Protein AF-0000000077586939 (afdb_homodimer)

Nearest PDB structures (foldseek):
  5xyf-assembly1_A  TM=2.342E-01  e=4.130E+00  Homo sapiens
  5xyf-assembly1_A  TM=2.342E-01  e=4.558E+00  Homo sapiens

Structure (mmCIF, N/CA/C/O backbone):
data_AF-0000000077586939-model_v1
#
loop_
_entity.id
_entity.type
_entity.pdbx_description
1 polymer 'Uncharacterized protein'
#
loop_
_atom_site.group_PDB
_atom_site.id
_atom_site.type_symbol
_atom_site.label_atom_id
_atom_site.label_alt_id
_atom_site.label_comp_id
_atom_site.label_asym_id
_atom_site.label_entity_id
_atom_site.label_seq_id
_atom_site.pdbx_PDB_ins_code
_atom_site.Cartn_x
_atom_site.Cartn_y
_atom_site.Cartn_z
_atom_site.occupancy
_atom_site.B_iso_or_equiv
_atom_site.auth_seq_id
_atom_site.auth_comp_id
_atom_site.auth_asym_id
_atom_site.auth_atom_id
_atom_site.pdbx_PDB_model_num
ATOM 1 N N . MET A 1 1 ? 11.5 21.953 -34 1 26.78 1 MET A N 1
ATOM 2 C CA . MET A 1 1 ? 11.227 22.25 -32.594 1 26.78 1 MET A CA 1
ATOM 3 C C . MET A 1 1 ? 10.078 21.375 -32.062 1 26.78 1 MET A C 1
ATOM 5 O O . MET A 1 1 ? 8.914 21.75 -32.188 1 26.78 1 MET A O 1
ATOM 9 N N . THR A 1 2 ? 10.039 20.203 -32.344 1 32.72 2 THR A N 1
ATOM 10 C CA . THR A 1 2 ? 8.984 19.203 -32.219 1 32.72 2 THR A CA 1
ATOM 11 C C . THR A 1 2 ? 8.586 19 -30.766 1 32.72 2 THR A C 1
ATOM 13 O O . THR A 1 2 ? 9.445 18.844 -29.891 1 32.72 2 THR A O 1
ATOM 16 N N . GLU A 1 3 ? 7.539 19.734 -30.344 1 27.7 3 GLU A N 1
ATOM 17 C CA . GLU A 1 3 ? 6.891 19.75 -29.031 1 27.7 3 GLU A CA 1
ATOM 18 C C . GLU A 1 3 ? 6.672 18.344 -28.5 1 27.7 3 GLU A C 1
ATOM 20 O O . GLU A 1 3 ? 6.059 17.5 -29.172 1 27.7 3 GLU A O 1
ATOM 25 N N . GLU A 1 4 ? 7.641 17.719 -27.953 1 29.59 4 GLU A N 1
ATOM 26 C CA . GLU A 1 4 ? 7.496 16.438 -27.281 1 29.59 4 GLU A CA 1
ATOM 27 C C . GLU A 1 4 ? 6.23 16.391 -26.438 1 29.59 4 GLU A C 1
ATOM 29 O O . GLU A 1 4 ? 6.07 17.188 -25.5 1 29.59 4 GLU A O 1
ATOM 34 N N . GLN A 1 5 ? 5.082 16.172 -27.062 1 26.02 5 GLN A N 1
ATOM 35 C CA . GLN A 1 5 ? 3.754 15.969 -26.5 1 26.02 5 GLN A CA 1
ATOM 36 C C . GLN A 1 5 ? 3.832 15.227 -25.156 1 26.02 5 GLN A C 1
ATOM 38 O O . GLN A 1 5 ? 4.398 14.133 -25.078 1 26.02 5 GLN A O 1
ATOM 43 N N . LYS A 1 6 ? 4.082 15.836 -24.062 1 31.94 6 LYS A N 1
ATOM 44 C CA . LYS A 1 6 ? 3.945 15.43 -22.672 1 31.94 6 LYS A CA 1
ATOM 45 C C . LYS A 1 6 ? 2.82 14.414 -22.5 1 31.94 6 LYS A C 1
ATOM 47 O O . LYS A 1 6 ? 1.647 14.742 -22.703 1 31.94 6 LYS A O 1
ATOM 52 N N . GLU A 1 7 ? 2.805 13.25 -23.062 1 29.11 7 GLU A N 1
ATOM 53 C CA . GLU A 1 7 ? 1.758 12.242 -22.922 1 29.11 7 GLU A CA 1
ATOM 54 C C . GLU A 1 7 ? 1.125 12.297 -21.531 1 29.11 7 GLU A C 1
ATOM 56 O O . GLU A 1 7 ? 1.822 12.188 -20.516 1 29.11 7 GLU A O 1
ATOM 61 N N . ALA A 1 8 ? 0.174 12.984 -21.219 1 34.81 8 ALA A N 1
ATOM 62 C CA . ALA A 1 8 ? -0.809 13.078 -20.141 1 34.81 8 ALA A CA 1
ATOM 63 C C . ALA A 1 8 ? -1.145 11.695 -19.578 1 34.81 8 ALA A C 1
ATOM 65 O O . ALA A 1 8 ? -1.511 10.789 -20.328 1 34.81 8 ALA A O 1
ATOM 66 N N . SER A 1 9 ? -0.376 11.078 -18.609 1 40.25 9 SER A N 1
ATOM 67 C CA . SER A 1 9 ? -0.652 9.797 -17.969 1 40.25 9 SER A CA 1
ATOM 68 C C . SER A 1 9 ? -2.148 9.508 -17.922 1 40.25 9 SER A C 1
ATOM 70 O O . SER A 1 9 ? -2.938 10.352 -17.484 1 40.25 9 SER A O 1
ATOM 72 N N . ASN A 1 10 ? -2.752 8.992 -18.875 1 42.88 10 ASN A N 1
ATOM 73 C CA . ASN A 1 10 ? -4.152 8.586 -18.906 1 42.88 10 ASN A CA 1
ATOM 74 C C . ASN A 1 10 ? -4.684 8.266 -17.516 1 42.88 10 ASN A C 1
ATOM 76 O O . ASN A 1 10 ? -4.203 7.34 -16.859 1 42.88 10 ASN A O 1
ATOM 80 N N . PRO A 1 11 ? -5.402 9.203 -16.844 1 59.12 11 PRO A N 1
ATOM 81 C CA . PRO A 1 11 ? -5.895 9.016 -15.477 1 59.12 11 PRO A CA 1
ATOM 82 C C . PRO A 1 11 ? -6.688 7.723 -15.312 1 59.12 11 PRO A C 1
ATOM 84 O O . PRO A 1 11 ? -7.539 7.402 -16.141 1 59.12 11 PRO A O 1
ATOM 87 N N . ASN A 1 12 ? -6.109 6.539 -14.805 1 76.25 12 ASN A N 1
ATOM 88 C CA . ASN A 1 12 ? -6.879 5.359 -14.422 1 76.25 12 ASN A CA 1
ATOM 89 C C . ASN A 1 12 ? -8.086 5.738 -13.562 1 76.25 12 ASN A C 1
ATOM 91 O O . ASN A 1 12 ? -7.938 6.25 -12.453 1 76.25 12 ASN A O 1
ATOM 95 N N . PRO A 1 13 ? -9.242 5.676 -14.281 1 87.75 13 PRO A N 1
ATOM 96 C CA . PRO A 1 13 ? -10.453 6.098 -13.57 1 87.75 13 PRO A CA 1
ATOM 97 C C . PRO A 1 13 ? -10.547 5.496 -12.172 1 87.75 13 PRO A C 1
ATOM 99 O O . PRO A 1 13 ? -11.133 6.105 -11.273 1 87.75 13 PRO A O 1
ATOM 102 N N . ARG A 1 14 ? -10.086 4.316 -11.969 1 91 14 ARG A N 1
ATOM 103 C CA . ARG A 1 14 ? -10.125 3.689 -10.648 1 91 14 ARG A CA 1
ATOM 104 C C . ARG A 1 14 ? -9.352 4.512 -9.625 1 91 14 ARG A C 1
ATOM 106 O O . ARG A 1 14 ? -9.719 4.566 -8.453 1 91 14 ARG A O 1
ATOM 113 N N . ASN A 1 15 ? -8.273 5.117 -10.078 1 92.5 15 ASN A N 1
ATOM 114 C CA . ASN A 1 15 ? -7.488 5.945 -9.18 1 92.5 15 ASN A CA 1
ATOM 115 C C . ASN A 1 15 ? -8.266 7.176 -8.719 1 92.5 15 ASN A C 1
ATOM 117 O O . ASN A 1 15 ? -8.227 7.535 -7.539 1 92.5 15 ASN A O 1
ATOM 121 N N . ALA A 1 16 ? -8.945 7.793 -9.703 1 94.19 16 ALA A N 1
ATOM 122 C CA . ALA A 1 16 ? -9.75 8.961 -9.352 1 94.19 16 ALA A CA 1
ATOM 123 C C . ALA A 1 16 ? -10.875 8.578 -8.391 1 94.19 16 ALA A C 1
ATOM 125 O O . ALA A 1 16 ? -11.172 9.32 -7.453 1 94.19 16 ALA A O 1
ATOM 126 N N . MET A 1 17 ? -11.5 7.441 -8.664 1 95.19 17 MET A N 1
ATOM 127 C CA . MET A 1 17 ? -12.555 6.949 -7.781 1 95.19 17 MET A CA 1
ATOM 128 C C . MET A 1 17 ? -12.008 6.68 -6.383 1 95.19 17 MET A C 1
ATOM 130 O O . MET A 1 17 ? -12.633 7.051 -5.387 1 95.19 17 MET A O 1
ATOM 134 N N . GLN A 1 18 ? -10.891 6.031 -6.32 1 96.5 18 GLN A N 1
ATOM 135 C CA . GLN A 1 18 ? -10.266 5.73 -5.039 1 96.5 18 GLN A CA 1
ATOM 136 C C . GLN A 1 18 ? -9.969 7.008 -4.258 1 96.5 18 GLN A C 1
ATOM 138 O O . GLN A 1 18 ? -10.242 7.09 -3.062 1 96.5 18 GLN A O 1
ATOM 143 N N . ALA A 1 19 ? -9.445 7.969 -4.965 1 96.19 19 ALA A N 1
ATOM 144 C CA . ALA A 1 19 ? -9.164 9.258 -4.332 1 96.19 19 ALA A CA 1
ATOM 145 C C . ALA A 1 19 ? -10.445 9.898 -3.809 1 96.19 19 ALA A C 1
ATOM 147 O O . ALA A 1 19 ? -10.477 10.406 -2.688 1 96.19 19 ALA A O 1
ATOM 148 N N . PHE A 1 20 ? -11.445 9.859 -4.645 1 95.25 20 PHE A N 1
ATOM 149 C CA . PHE A 1 20 ? -12.727 10.445 -4.277 1 95.25 20 PHE A CA 1
ATOM 150 C C . PHE A 1 20 ? -13.266 9.812 -3.006 1 95.25 20 PHE A C 1
ATOM 152 O O . PHE A 1 20 ? -13.641 10.516 -2.062 1 95.25 20 PHE A O 1
ATOM 159 N N . HIS A 1 21 ? -13.281 8.531 -2.939 1 95.06 21 HIS A N 1
ATOM 160 C CA . HIS A 1 21 ? -13.828 7.824 -1.789 1 95.06 21 HIS A CA 1
ATOM 161 C C . HIS A 1 21 ? -12.977 8.047 -0.546 1 95.06 21 HIS A C 1
ATOM 163 O O . HIS A 1 21 ? -13.5 8.188 0.559 1 95.06 21 HIS A O 1
ATOM 169 N N . PHE A 1 22 ? -11.734 8.078 -0.703 1 96.44 22 PHE A N 1
ATOM 170 C CA . PHE A 1 22 ? -10.859 8.234 0.448 1 96.44 22 PHE A CA 1
ATOM 171 C C . PHE A 1 22 ? -10.992 9.633 1.047 1 96.44 22 PHE A C 1
ATOM 173 O O . PHE A 1 22 ? -11.125 9.781 2.264 1 96.44 22 PHE A O 1
ATOM 180 N N . LEU A 1 23 ? -10.977 10.664 0.216 1 94.31 23 LEU A N 1
ATOM 181 C CA . LEU A 1 23 ? -11.094 12.039 0.688 1 94.31 23 LEU A CA 1
ATOM 182 C C . LEU A 1 23 ? -12.453 12.273 1.342 1 94.31 23 LEU A C 1
ATOM 184 O O . LEU A 1 23 ? -12.555 12.977 2.348 1 94.31 23 LEU A O 1
ATOM 188 N N . ARG A 1 24 ? -13.438 11.68 0.77 1 93.88 24 ARG A N 1
ATOM 189 C CA . ARG A 1 24 ? -14.766 11.789 1.355 1 93.88 24 ARG A CA 1
ATOM 190 C C . ARG A 1 24 ? -14.812 11.141 2.738 1 93.88 24 ARG A C 1
ATOM 192 O O . ARG A 1 24 ? -15.398 11.695 3.668 1 93.88 24 ARG A O 1
ATOM 199 N N . ALA A 1 25 ? -14.125 10 2.848 1 92.62 25 ALA A N 1
ATOM 200 C CA . ALA A 1 25 ? -14.086 9.328 4.141 1 92.62 25 ALA A CA 1
ATOM 201 C C . ALA A 1 25 ? -13.289 10.141 5.16 1 92.62 25 ALA A C 1
ATOM 203 O O . ALA A 1 25 ? -13.68 10.242 6.324 1 92.62 25 ALA A O 1
ATOM 204 N N . LEU A 1 26 ? -12.242 10.75 4.785 1 89.94 26 LEU A N 1
ATOM 205 C CA . LEU A 1 26 ? -11.422 11.562 5.676 1 89.94 26 LEU A CA 1
ATOM 206 C C . LEU A 1 26 ? -12.203 12.773 6.176 1 89.94 26 LEU A C 1
ATOM 208 O O . LEU A 1 26 ? -12.086 13.148 7.344 1 89.94 26 LEU A O 1
ATOM 212 N N . ALA A 1 27 ? -12.859 13.391 5.266 1 89.88 27 ALA A N 1
ATOM 213 C CA . ALA A 1 27 ? -13.656 14.555 5.633 1 89.88 27 ALA A CA 1
ATOM 214 C C . ALA A 1 27 ? -14.68 14.203 6.711 1 89.88 27 ALA A C 1
ATOM 216 O O . ALA A 1 27 ? -14.891 14.977 7.648 1 89.88 27 ALA A O 1
ATOM 217 N N . ARG A 1 28 ? -15.242 13.031 6.648 1 87.44 28 ARG A N 1
ATOM 218 C CA . ARG A 1 28 ? -16.219 12.578 7.633 1 87.44 28 ARG A CA 1
ATOM 219 C C . ARG A 1 28 ? -15.562 12.32 8.984 1 87.44 28 ARG A C 1
ATOM 221 O O . ARG A 1 28 ? -16.141 12.609 10.031 1 87.44 28 ARG A O 1
ATOM 228 N N . LEU A 1 29 ? -14.391 11.797 8.969 1 85.19 29 LEU A N 1
ATOM 229 C CA . LEU A 1 29 ? -13.68 11.492 10.203 1 85.19 29 LEU A CA 1
ATOM 230 C C . LEU A 1 29 ? -13.25 12.766 10.922 1 85.19 29 LEU A C 1
ATOM 232 O O . LEU A 1 29 ? -13.266 12.828 12.156 1 85.19 29 LEU A O 1
ATOM 236 N N . ARG A 1 30 ? -12.875 13.742 10.18 1 82.12 30 ARG A N 1
ATOM 237 C CA . ARG A 1 30 ? -12.469 15.023 10.742 1 82.12 30 ARG A CA 1
ATOM 238 C C . ARG A 1 30 ? -13.633 15.703 11.461 1 82.12 30 ARG A C 1
ATOM 240 O O . ARG A 1 30 ? -13.453 16.312 12.516 1 82.12 30 ARG A O 1
ATOM 247 N N . THR A 1 31 ? -14.664 15.539 10.859 1 77.69 31 THR A N 1
ATOM 248 C CA . THR A 1 31 ? -15.844 16.141 11.453 1 77.69 31 THR A CA 1
ATOM 249 C C . THR A 1 31 ? -16.281 15.391 12.711 1 77.69 31 THR A C 1
ATOM 251 O O . THR A 1 31 ? -16.719 16 13.688 1 77.69 31 THR A O 1
ATOM 254 N N . ALA A 1 32 ? -16.031 14.078 12.758 1 71.94 32 ALA A N 1
ATOM 255 C CA . ALA A 1 32 ? -16.484 13.227 13.852 1 71.94 32 ALA A CA 1
ATOM 256 C C . ALA A 1 32 ? -15.438 13.172 14.969 1 71.94 32 ALA A C 1
ATOM 258 O O . ALA A 1 32 ? -15.766 12.891 16.125 1 71.94 32 ALA A O 1
ATOM 259 N N . ALA A 1 33 ? -14.188 13.219 14.688 1 65.94 33 ALA A N 1
ATOM 260 C CA . ALA A 1 33 ? -13.078 12.695 15.484 1 65.94 33 ALA A CA 1
ATOM 261 C C . ALA A 1 33 ? -12.703 13.672 16.594 1 65.94 33 ALA A C 1
ATOM 263 O O . ALA A 1 33 ? -11.828 13.375 17.422 1 65.94 33 ALA A O 1
ATOM 264 N N . SER A 1 34 ? -13.383 14.781 16.797 1 64.38 34 SER A N 1
ATOM 265 C CA . SER A 1 34 ? -12.961 15.703 17.844 1 64.38 34 SER A CA 1
ATOM 266 C C . SER A 1 34 ? -12.875 15 19.203 1 64.38 34 SER A C 1
ATOM 268 O O . SER A 1 34 ? -12.039 15.352 20.031 1 64.38 34 SER A O 1
ATOM 270 N N . SER A 1 35 ? -13.523 13.961 19.344 1 71 35 SER A N 1
ATOM 271 C CA . SER A 1 35 ? -13.547 13.391 20.688 1 71 35 SER A CA 1
ATOM 272 C C . SER A 1 35 ? -13 11.969 20.688 1 71 35 SER A C 1
ATOM 274 O O . SER A 1 35 ? -12.844 11.359 21.75 1 71 35 SER A O 1
ATOM 276 N N . ALA A 1 36 ? -12.539 11.5 19.641 1 74.25 36 ALA A N 1
ATOM 277 C CA . ALA A 1 36 ? -12.141 10.094 19.578 1 74.25 36 ALA A CA 1
ATOM 278 C C . ALA A 1 36 ? -10.688 9.922 19.984 1 74.25 36 ALA A C 1
ATOM 280 O O . ALA A 1 36 ? -9.875 10.836 19.828 1 74.25 36 ALA A O 1
ATOM 281 N N . SER A 1 37 ? -10.43 8.781 20.609 1 83 37 SER A N 1
ATOM 282 C CA . SER A 1 37 ? -9.055 8.461 20.984 1 83 37 SER A CA 1
ATOM 283 C C . SER A 1 37 ? -8.172 8.312 19.75 1 83 37 SER A C 1
ATOM 285 O O . SER A 1 37 ? -8.672 8.094 18.641 1 83 37 SER A O 1
ATOM 287 N N . LEU A 1 38 ? -6.922 8.484 19.953 1 81.88 38 LEU A N 1
ATOM 288 C CA . LEU A 1 38 ? -5.93 8.398 18.891 1 81.88 38 LEU A CA 1
ATOM 289 C C . LEU A 1 38 ? -6.008 7.043 18.188 1 81.88 38 LEU A C 1
ATOM 291 O O . LEU A 1 38 ? -5.996 6.977 16.953 1 81.88 38 LEU A O 1
ATOM 295 N N . GLY A 1 39 ? -6.09 6.035 19 1 83.5 39 GLY A N 1
ATOM 296 C CA . GLY A 1 39 ? -6.141 4.688 18.453 1 83.5 39 GLY A CA 1
ATOM 297 C C . GLY A 1 39 ? -7.344 4.453 17.562 1 83.5 39 GLY A C 1
ATOM 298 O O . GLY A 1 39 ? -7.223 3.84 16.5 1 83.5 39 GLY A O 1
ATOM 299 N N . ARG A 1 40 ? -8.43 5.012 17.984 1 86.5 40 ARG A N 1
ATOM 300 C CA . ARG A 1 40 ? -9.656 4.844 17.203 1 86.5 40 ARG A CA 1
ATOM 301 C C . ARG A 1 40 ? -9.586 5.617 15.891 1 86.5 40 ARG A C 1
ATOM 303 O O . ARG A 1 40 ? -10.055 5.141 14.859 1 86.5 40 ARG A O 1
ATOM 310 N N . ARG A 1 41 ? -8.977 6.719 15.945 1 87.31 41 ARG A N 1
ATOM 311 C CA . ARG A 1 41 ? -8.867 7.551 14.75 1 87.31 41 ARG A CA 1
ATOM 312 C C . ARG A 1 41 ? -7.93 6.918 13.727 1 87.31 41 ARG A C 1
ATOM 314 O O . ARG A 1 41 ? -8.234 6.887 12.539 1 87.31 41 ARG A O 1
ATOM 321 N N . CYS A 1 42 ? -6.887 6.391 14.227 1 86.81 42 CYS A N 1
ATOM 322 C CA . CYS A 1 42 ? -5.93 5.73 13.352 1 86.81 42 CYS A CA 1
ATOM 323 C C . CYS A 1 42 ? -6.559 4.523 12.664 1 86.81 42 CYS A C 1
ATOM 325 O O . CYS A 1 42 ? -6.367 4.316 11.461 1 86.81 42 CYS A O 1
ATOM 327 N N . ARG A 1 43 ? -7.309 3.836 13.43 1 88.44 43 ARG A N 1
ATOM 328 C CA . ARG A 1 43 ? -7.992 2.674 12.875 1 88.44 43 ARG A CA 1
ATOM 329 C C . ARG A 1 43 ? -9.031 3.092 11.844 1 88.44 43 ARG A C 1
ATOM 331 O O . ARG A 1 43 ? -9.227 2.408 10.836 1 88.44 43 ARG A O 1
ATOM 338 N N . ALA A 1 44 ? -9.648 4.184 12.133 1 90.75 44 ALA A N 1
ATOM 339 C CA . ALA A 1 44 ? -10.672 4.688 11.219 1 90.75 44 ALA A CA 1
ATOM 340 C C . ALA A 1 44 ? -10.047 5.121 9.898 1 90.75 44 ALA A C 1
ATOM 342 O O . ALA A 1 44 ? -10.633 4.906 8.828 1 90.75 44 ALA A O 1
ATOM 343 N N . ILE A 1 45 ? -8.922 5.703 9.953 1 91.31 45 ILE A N 1
ATOM 344 C CA . ILE A 1 45 ? -8.234 6.137 8.742 1 91.31 45 ILE A CA 1
ATOM 345 C C . ILE A 1 45 ? -7.797 4.918 7.934 1 91.31 45 ILE A C 1
ATOM 347 O O . ILE A 1 45 ? -7.957 4.891 6.711 1 91.31 45 ILE A O 1
ATOM 351 N N . ARG A 1 46 ? -7.297 3.947 8.594 1 91.25 46 ARG A N 1
ATOM 352 C CA . ARG A 1 46 ? -6.902 2.713 7.926 1 91.25 46 ARG A CA 1
ATOM 353 C C . ARG A 1 46 ? -8.102 2.047 7.25 1 91.25 46 ARG A C 1
ATOM 355 O O . ARG A 1 46 ? -8 1.588 6.113 1 91.25 46 ARG A O 1
ATOM 362 N N . ARG A 1 47 ? -9.133 2.082 7.969 1 92.5 47 ARG A N 1
ATOM 363 C CA . ARG A 1 47 ? -10.352 1.511 7.398 1 92.5 47 ARG A CA 1
ATOM 364 C C . ARG A 1 47 ? -10.812 2.307 6.184 1 92.5 47 ARG A C 1
ATOM 366 O O . ARG A 1 47 ? -11.266 1.729 5.191 1 92.5 47 ARG A O 1
ATOM 373 N N . ALA A 1 48 ? -10.688 3.535 6.32 1 94.19 48 ALA A N 1
ATOM 374 C CA . ALA A 1 48 ? -11.047 4.395 5.195 1 94.19 48 ALA A CA 1
ATOM 375 C C . ALA A 1 48 ? -10.172 4.098 3.98 1 94.19 48 ALA A C 1
ATOM 377 O O . ALA A 1 48 ? -10.656 4.082 2.848 1 94.19 48 ALA A O 1
ATOM 378 N N . ALA A 1 49 ? -8.93 3.869 4.223 1 95.75 49 ALA A N 1
ATOM 379 C CA . ALA A 1 49 ? -8.008 3.555 3.133 1 95.75 49 ALA A CA 1
ATOM 380 C C . ALA A 1 49 ? -8.43 2.277 2.41 1 95.75 49 ALA A C 1
ATOM 382 O O . ALA A 1 49 ? -8.617 2.279 1.191 1 95.75 49 ALA A O 1
ATOM 383 N N . TYR A 1 50 ? -8.68 1.221 3.16 1 95.5 50 TYR A N 1
ATOM 384 C CA . TYR A 1 50 ? -9.023 -0.062 2.555 1 95.5 50 TYR A CA 1
ATOM 385 C C . TYR A 1 50 ? -10.406 -0.018 1.925 1 95.5 50 TYR A C 1
ATOM 387 O O . TYR A 1 50 ? -10.641 -0.622 0.874 1 95.5 50 TYR A O 1
ATOM 395 N N . SER A 1 51 ? -11.328 0.694 2.541 1 95.69 51 SER A N 1
ATOM 396 C CA . SER A 1 51 ? -12.664 0.804 1.969 1 95.69 51 SER A CA 1
ATOM 397 C C . SER A 1 51 ? -12.641 1.574 0.653 1 95.69 51 SER A C 1
ATOM 399 O O . SER A 1 51 ? -13.383 1.25 -0.275 1 95.69 51 SER A O 1
ATOM 401 N N . SER A 1 52 ? -11.82 2.584 0.61 1 96.69 52 SER A N 1
ATOM 402 C CA . SER A 1 52 ? -11.711 3.354 -0.625 1 96.69 52 SER A CA 1
ATOM 403 C C . SER A 1 52 ? -11.094 2.518 -1.741 1 96.69 52 SER A C 1
ATOM 405 O O . SER A 1 52 ? -11.492 2.627 -2.902 1 96.69 52 SER A O 1
ATOM 407 N N . MET A 1 53 ? -10.094 1.686 -1.403 1 96.38 53 MET A N 1
ATOM 408 C CA . MET A 1 53 ? -9.5 0.757 -2.365 1 96.38 53 MET A CA 1
ATOM 409 C C . MET A 1 53 ? -10.555 -0.196 -2.916 1 96.38 53 MET A C 1
ATOM 411 O O . MET A 1 53 ? -10.648 -0.388 -4.129 1 96.38 53 MET A O 1
ATO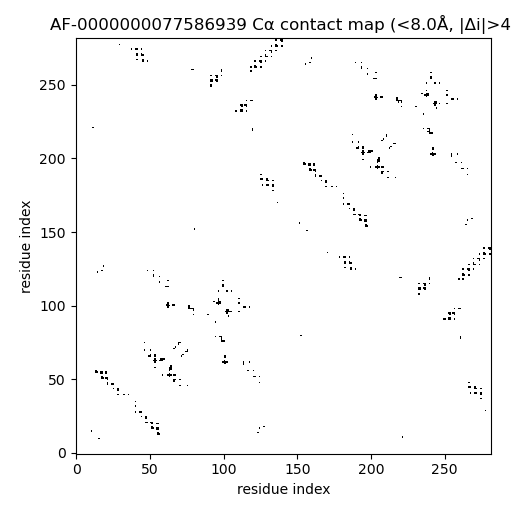M 415 N N . ALA A 1 54 ? -11.281 -0.715 -1.942 1 97.12 54 ALA A N 1
ATOM 416 C CA . ALA A 1 54 ? -12.305 -1.687 -2.318 1 97.12 54 ALA A CA 1
ATOM 417 C C . ALA A 1 54 ? -13.383 -1.04 -3.182 1 97.12 54 ALA A C 1
ATOM 419 O O . ALA A 1 54 ? -13.844 -1.635 -4.16 1 97.12 54 ALA A O 1
ATOM 420 N N . SER A 1 55 ? -13.766 0.158 -2.873 1 95.5 55 SER A N 1
ATOM 421 C CA . SER A 1 55 ? -14.781 0.87 -3.641 1 95.5 55 SER A CA 1
ATOM 422 C C . SER A 1 55 ? -14.312 1.136 -5.066 1 95.5 55 SER A C 1
ATOM 424 O O . SER A 1 55 ? -15.102 1.064 -6.008 1 95.5 55 SER A O 1
ATOM 426 N N . ALA A 1 56 ? -13.07 1.443 -5.215 1 96 56 ALA A N 1
ATOM 427 C CA . ALA A 1 56 ? -12.508 1.727 -6.535 1 96 56 ALA A CA 1
ATOM 428 C C . ALA A 1 56 ? -12.422 0.458 -7.379 1 96 56 ALA A C 1
ATOM 430 O O . ALA A 1 56 ? -12.562 0.508 -8.602 1 96 56 ALA A O 1
ATOM 431 N N . SER A 1 57 ? -12.117 -0.677 -6.77 1 95.06 57 SER A N 1
ATOM 432 C CA . SER A 1 57 ? -11.969 -1.938 -7.484 1 95.06 57 SER A CA 1
ATOM 433 C C . SER A 1 57 ? -13.32 -2.543 -7.832 1 95.06 57 SER A C 1
ATOM 435 O O . SER A 1 57 ? -13.43 -3.355 -8.758 1 95.06 57 SER A O 1
ATOM 437 N N . GLY A 1 58 ? -14.305 -2.168 -7 1 91.19 58 GLY A N 1
ATOM 438 C CA . GLY A 1 58 ? -15.648 -2.635 -7.297 1 91.19 58 GLY A CA 1
ATOM 439 C C . GLY A 1 58 ? -15.992 -3.951 -6.621 1 91.19 58 GLY A C 1
ATOM 440 O O . GLY A 1 58 ? -15.125 -4.586 -6.016 1 91.19 58 GLY A O 1
ATOM 441 N N . ARG A 1 59 ? -17.172 -4.391 -6.836 1 90.25 59 ARG A N 1
ATOM 442 C CA . ARG A 1 59 ? -17.703 -5.57 -6.152 1 90.25 59 ARG A CA 1
ATOM 443 C C . ARG A 1 59 ? -17.359 -6.844 -6.918 1 90.25 59 ARG A C 1
ATOM 445 O O . ARG A 1 59 ? -17.609 -7.949 -6.434 1 90.25 59 ARG A O 1
ATOM 452 N N . ARG A 1 60 ? -16.734 -6.711 -8.039 1 91.56 60 ARG A N 1
ATOM 453 C CA . ARG A 1 60 ? -16.438 -7.883 -8.852 1 91.56 60 ARG A CA 1
ATOM 454 C C . ARG A 1 60 ? -15.18 -8.594 -8.359 1 91.56 60 ARG A C 1
ATOM 456 O O . ARG A 1 60 ? -14.938 -9.75 -8.711 1 91.56 60 ARG A O 1
ATOM 463 N N . ARG A 1 61 ? -14.438 -7.918 -7.578 1 94.75 61 ARG A N 1
ATOM 464 C CA . ARG A 1 61 ? -13.211 -8.508 -7.043 1 94.75 61 ARG A CA 1
ATOM 465 C C . ARG A 1 61 ? -13.477 -9.195 -5.707 1 94.75 61 ARG A C 1
ATOM 467 O O . ARG A 1 61 ? -14.203 -8.672 -4.863 1 94.75 61 ARG A O 1
ATOM 474 N N . ILE A 1 62 ? -12.906 -10.367 -5.574 1 95.12 62 ILE A N 1
ATOM 475 C CA . ILE A 1 62 ? -13.117 -11.148 -4.367 1 95.12 62 ILE A CA 1
ATOM 476 C C . ILE A 1 62 ? -12.555 -10.406 -3.158 1 95.12 62 ILE A C 1
ATOM 478 O O . ILE A 1 62 ? -13.203 -10.328 -2.113 1 95.12 62 ILE A O 1
ATOM 482 N N . TRP A 1 63 ? -11.32 -9.859 -3.309 1 95.94 63 TRP A N 1
ATOM 483 C CA . TRP A 1 63 ? -10.703 -9.203 -2.162 1 95.94 63 TRP A CA 1
ATOM 484 C C . TRP A 1 63 ? -11.484 -7.961 -1.754 1 95.94 63 TRP A C 1
ATOM 486 O O . TRP A 1 63 ? -11.594 -7.652 -0.565 1 95.94 63 TRP A O 1
ATOM 496 N N . SER A 1 64 ? -12.047 -7.191 -2.729 1 96.06 64 SER A N 1
ATOM 497 C CA . SER A 1 64 ? -12.812 -5.988 -2.418 1 96.06 64 SER A CA 1
ATOM 498 C C . SER A 1 64 ? -14.078 -6.324 -1.627 1 96.06 64 SER A C 1
ATOM 500 O O . SER A 1 64 ? -14.422 -5.625 -0.669 1 96.06 64 SER A O 1
ATOM 502 N N . ARG A 1 65 ? -14.695 -7.395 -2.006 1 95.06 65 ARG A N 1
ATOM 503 C CA . ARG A 1 65 ? -15.875 -7.844 -1.27 1 95.06 65 ARG A CA 1
ATOM 504 C C . ARG A 1 65 ? -15.508 -8.242 0.156 1 95.06 65 ARG A C 1
ATOM 506 O O . ARG A 1 65 ? -16.234 -7.93 1.1 1 95.06 65 ARG A O 1
ATOM 513 N N . ALA A 1 66 ? -14.438 -8.922 0.297 1 95.06 66 ALA A N 1
ATOM 514 C CA . ALA A 1 66 ? -13.984 -9.367 1.611 1 95.06 66 ALA A CA 1
ATOM 515 C C . ALA A 1 66 ? -13.695 -8.172 2.523 1 95.06 66 ALA A C 1
ATOM 517 O O . ALA A 1 66 ? -14.055 -8.188 3.703 1 95.06 66 ALA A O 1
ATOM 518 N N . VAL A 1 67 ? -13.016 -7.145 2.002 1 94.56 67 VAL A N 1
ATOM 519 C CA . VAL A 1 67 ? -12.688 -5.945 2.762 1 94.56 67 VAL A CA 1
ATOM 520 C C . VAL A 1 67 ? -13.969 -5.25 3.219 1 94.56 67 VAL A C 1
ATOM 522 O O . VAL A 1 67 ? -14.078 -4.84 4.375 1 94.56 67 VAL A O 1
ATOM 525 N N . LEU A 1 68 ? -14.883 -5.117 2.297 1 91.94 68 LEU A N 1
ATOM 526 C CA . LEU A 1 68 ? -16.125 -4.395 2.596 1 91.94 68 LEU A CA 1
ATOM 527 C C . LEU A 1 68 ? -16.969 -5.168 3.598 1 91.94 68 LEU A C 1
ATOM 529 O O . LEU A 1 68 ? -17.641 -4.566 4.438 1 91.94 68 LEU A O 1
ATOM 533 N N . ARG A 1 69 ? -16.844 -6.449 3.545 1 89.94 69 ARG A N 1
ATOM 534 C CA . ARG A 1 69 ? -17.578 -7.281 4.5 1 89.94 69 ARG A CA 1
ATOM 535 C C . ARG A 1 69 ? -16.969 -7.168 5.895 1 89.94 69 ARG A C 1
ATOM 537 O O . ARG A 1 69 ? -17.688 -7.098 6.887 1 89.94 69 ARG A O 1
ATOM 544 N N . ARG A 1 70 ? -15.562 -7.156 5.941 1 80.31 70 ARG A N 1
ATOM 545 C CA . ARG A 1 70 ? -14.867 -7.039 7.219 1 80.31 70 ARG A CA 1
ATOM 546 C C . ARG A 1 70 ? -15.047 -5.648 7.812 1 80.31 70 ARG A C 1
ATOM 548 O O . ARG A 1 70 ? -15.156 -5.496 9.031 1 80.31 70 ARG A O 1
ATOM 555 N N . GLY A 1 71 ? -14.648 -4.656 6.938 1 65.12 71 GLY A N 1
ATOM 556 C CA . GLY A 1 71 ? -14.914 -3.301 7.395 1 65.12 71 GLY A CA 1
ATOM 557 C C . GLY A 1 71 ? -16.297 -3.137 7.996 1 65.12 71 GLY A C 1
ATOM 558 O O . GLY A 1 71 ? -16.469 -2.404 8.969 1 65.12 71 GLY A O 1
ATOM 559 N N . ALA A 1 72 ? -17.016 -3.795 7.141 1 52.59 72 ALA A N 1
ATOM 560 C CA . ALA A 1 72 ? -18.328 -3.875 7.766 1 52.59 72 ALA A CA 1
ATOM 561 C C . ALA A 1 72 ? -18.266 -4.625 9.094 1 52.59 72 ALA A C 1
ATOM 563 O O . ALA A 1 72 ? -19.062 -4.359 10 1 52.59 72 ALA A O 1
ATOM 564 N N . ARG A 1 73 ? -17.016 -5.523 8.977 1 50.31 73 ARG A N 1
ATOM 565 C CA . ARG A 1 73 ? -16.703 -6.195 10.234 1 50.31 73 ARG A CA 1
ATOM 566 C C . ARG A 1 73 ? -15.383 -5.684 10.805 1 50.31 73 ARG A C 1
ATOM 568 O O . ARG A 1 73 ? -14.578 -5.082 10.086 1 50.31 73 ARG A O 1
ATOM 575 N N . ARG A 1 74 ? -14.773 -5.48 11.773 1 43.59 74 ARG A N 1
ATOM 576 C CA . ARG A 1 74 ? -13.609 -4.906 12.438 1 43.59 74 ARG A CA 1
ATOM 577 C C . ARG A 1 74 ? -12.32 -5.535 11.922 1 43.59 74 ARG A C 1
ATOM 579 O O . ARG A 1 74 ? -11.305 -5.559 12.625 1 43.59 74 ARG A O 1
ATOM 586 N N . VAL A 1 75 ? -12.125 -6.242 10.68 1 34.84 75 VAL A N 1
ATOM 587 C CA . VAL A 1 75 ? -11.008 -7.18 10.594 1 34.84 75 VAL A CA 1
ATOM 588 C C . VAL A 1 75 ? -9.859 -6.531 9.828 1 34.84 75 VAL A C 1
ATOM 590 O O . VAL A 1 75 ? -10.039 -6.039 8.711 1 34.84 75 VAL A O 1
ATOM 593 N N . SER A 1 76 ? -8.875 -5.945 10.289 1 42.22 76 SER A N 1
ATOM 594 C CA . SER A 1 76 ? -7.621 -5.488 9.688 1 42.22 76 SER A CA 1
ATOM 595 C C . SER A 1 76 ? -6.828 -6.66 9.117 1 42.22 76 SER A C 1
ATOM 597 O O . SER A 1 76 ? -6.887 -7.773 9.641 1 42.22 76 SER A O 1
ATOM 599 N N . PRO A 1 77 ? -6.422 -6.645 7.918 1 45.22 77 PRO A N 1
ATOM 600 C CA . PRO A 1 77 ? -5.527 -7.738 7.527 1 45.22 77 PRO A CA 1
ATOM 601 C C . PRO A 1 77 ? -4.414 -7.977 8.547 1 45.22 77 PRO A C 1
ATOM 603 O O . PRO A 1 77 ? -3.898 -7.023 9.141 1 45.22 77 PRO A O 1
ATOM 606 N N . ALA A 1 78 ? -4.453 -9.109 9.242 1 43.25 78 ALA A N 1
ATOM 607 C CA . ALA A 1 78 ? -3.523 -9.539 10.281 1 43.25 78 ALA A CA 1
ATOM 608 C C . ALA A 1 78 ? -2.076 -9.398 9.82 1 43.25 78 ALA A C 1
ATOM 610 O O . ALA A 1 78 ? -1.756 -9.703 8.664 1 43.25 78 ALA A O 1
ATOM 611 N N . PRO A 1 79 ? -1.379 -8.531 10.523 1 42.16 79 PRO A N 1
ATOM 612 C CA . PRO A 1 79 ? 0.053 -8.539 10.219 1 42.16 79 PRO A CA 1
ATOM 613 C C . PRO A 1 79 ? 0.634 -9.953 10.141 1 42.16 79 PRO A C 1
ATOM 615 O O . PRO A 1 79 ? 0.146 -10.859 10.812 1 42.16 79 PRO A O 1
ATOM 618 N N . CYS A 1 80 ? 1.173 -10.367 9.094 1 37.25 80 CYS A N 1
ATOM 619 C CA . CYS A 1 80 ? 1.794 -11.68 8.969 1 37.25 80 CYS A CA 1
ATOM 620 C C . CYS A 1 80 ? 2.73 -11.953 10.133 1 37.25 80 CYS A C 1
ATOM 622 O O . CYS A 1 80 ? 3.736 -11.266 10.305 1 37.25 80 CYS A O 1
ATOM 624 N N . SER A 1 81 ? 2.324 -12.391 11.312 1 33.56 81 SER A N 1
ATOM 625 C CA . SER A 1 81 ? 3.23 -12.953 12.312 1 33.56 81 SER A CA 1
ATOM 626 C C . SER A 1 81 ? 4.102 -14.055 11.711 1 33.56 81 SER A C 1
ATOM 628 O O . SER A 1 81 ? 3.619 -14.883 10.938 1 33.56 81 SER A O 1
ATOM 630 N N . ARG A 1 82 ? 5.387 -13.797 11.586 1 37.06 82 ARG A N 1
ATOM 631 C CA . ARG A 1 82 ? 6.328 -14.844 11.211 1 37.06 82 ARG A CA 1
ATOM 632 C C . ARG A 1 82 ? 6.164 -16.078 12.094 1 37.06 82 ARG A C 1
ATOM 634 O O . ARG A 1 82 ? 6.316 -15.992 13.312 1 37.06 82 ARG A O 1
ATOM 641 N N . ARG A 1 83 ? 5.301 -17 11.883 1 36.47 83 ARG A N 1
ATOM 642 C CA . ARG A 1 83 ? 5.461 -18.25 12.617 1 36.47 83 ARG A CA 1
ATOM 643 C C . ARG A 1 83 ? 6.812 -18.891 12.312 1 36.47 83 ARG A C 1
ATOM 645 O O . ARG A 1 83 ? 7.152 -19.109 11.156 1 36.47 83 ARG A O 1
ATOM 652 N N . THR A 1 84 ? 7.844 -18.766 13.094 1 32.69 84 THR A N 1
ATOM 653 C CA . THR A 1 84 ? 9.164 -19.391 13.164 1 32.69 84 THR A CA 1
ATOM 654 C C . THR A 1 84 ? 9.047 -20.906 13.078 1 32.69 84 THR A C 1
ATOM 656 O O . THR A 1 84 ? 10.031 -21.625 13.281 1 32.69 84 THR A O 1
ATOM 659 N N . ASP A 1 85 ? 7.918 -21.656 13.281 1 34.69 85 ASP A N 1
ATOM 660 C CA . ASP A 1 85 ? 8.125 -23.078 13.539 1 34.69 85 ASP A CA 1
ATOM 661 C C . ASP A 1 85 ? 8.664 -23.781 12.297 1 34.69 85 ASP A C 1
ATOM 663 O O . ASP A 1 85 ? 8.336 -23.391 11.172 1 34.69 85 ASP A O 1
ATOM 667 N N . GLY A 1 86 ? 9.703 -24.719 12.242 1 33.84 86 GLY A N 1
ATOM 668 C CA . GLY A 1 86 ? 10.477 -25.625 11.414 1 33.84 86 GLY A CA 1
ATOM 669 C C . GLY A 1 86 ? 9.656 -26.312 10.344 1 33.84 86 GLY A C 1
ATOM 670 O O . GLY A 1 86 ? 10.172 -27.125 9.57 1 33.84 86 GLY A O 1
ATOM 671 N N . LYS A 1 87 ? 8.422 -26.859 10.672 1 38.72 87 LYS A N 1
ATOM 672 C CA . LYS A 1 87 ? 7.781 -27.797 9.758 1 38.72 87 LYS A CA 1
ATOM 673 C C . LYS A 1 87 ? 7.508 -27.141 8.406 1 38.72 87 LYS A C 1
ATOM 675 O O . LYS A 1 87 ? 7.637 -25.938 8.258 1 38.72 87 LYS A O 1
ATOM 680 N N . ARG A 1 88 ? 6.547 -27.641 7.512 1 39.44 88 ARG A N 1
ATOM 681 C CA . ARG A 1 88 ? 6.273 -27.219 6.141 1 39.44 88 ARG A CA 1
ATOM 682 C C . ARG A 1 88 ? 5.969 -25.734 6.07 1 39.44 88 ARG A C 1
ATOM 684 O O . ARG A 1 88 ? 5.047 -25.25 6.727 1 39.44 88 ARG A O 1
ATOM 691 N N . GLU A 1 89 ? 6.961 -24.688 6.215 1 45.56 89 GLU A N 1
ATOM 692 C CA . GLU A 1 89 ? 6.875 -23.25 5.996 1 45.56 89 GLU A CA 1
ATOM 693 C C . GLU A 1 89 ? 5.641 -22.891 5.176 1 45.56 89 GLU A C 1
ATOM 695 O O . GLU A 1 89 ? 5.391 -23.484 4.121 1 45.56 89 GLU A O 1
ATOM 700 N N . PRO A 1 90 ? 4.453 -22.656 5.832 1 51.91 90 PRO A N 1
ATOM 701 C CA . PRO A 1 90 ? 3.35 -22.359 4.914 1 51.91 90 PRO A CA 1
ATOM 702 C C . PRO A 1 90 ? 3.83 -21.938 3.531 1 51.91 90 PRO A C 1
ATOM 704 O O . PRO A 1 90 ? 4.816 -21.203 3.414 1 51.91 90 PRO A O 1
ATOM 707 N N . GLY A 1 91 ? 3.697 -22.891 2.461 1 65.81 91 GLY A N 1
ATOM 708 C CA . GLY A 1 91 ? 4.156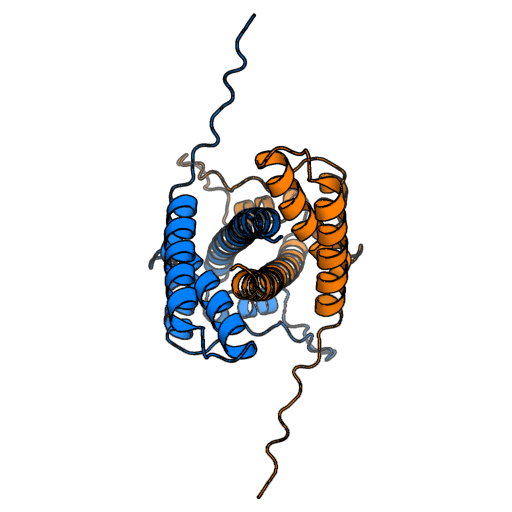 -22.594 1.113 1 65.81 91 GLY A CA 1
ATOM 709 C C . GLY A 1 91 ? 3.949 -21.156 0.718 1 65.81 91 GLY A C 1
ATOM 710 O O . GLY A 1 91 ? 3.221 -20.422 1.389 1 65.81 91 GLY A O 1
ATOM 711 N N . THR A 1 92 ? 4.898 -20.562 0.124 1 78.19 92 THR A N 1
ATOM 712 C CA . THR A 1 92 ? 4.906 -19.203 -0.407 1 78.19 92 THR A CA 1
ATOM 713 C C . THR A 1 92 ? 3.506 -18.781 -0.834 1 78.19 92 THR A C 1
ATOM 715 O O . THR A 1 92 ? 3.084 -17.656 -0.57 1 78.19 92 THR A O 1
ATOM 718 N N . THR A 1 93 ? 2.684 -19.719 -1.203 1 86.38 93 THR A N 1
ATOM 719 C CA . THR A 1 93 ? 1.317 -19.453 -1.636 1 86.38 93 THR A CA 1
ATOM 720 C C . THR A 1 93 ? 0.403 -19.234 -0.434 1 86.38 93 THR A C 1
ATOM 722 O O . THR A 1 93 ? -0.506 -18.406 -0.483 1 86.38 93 THR A O 1
ATOM 725 N N . ASP A 1 94 ? 0.744 -19.969 0.611 1 89.06 94 ASP A N 1
ATOM 726 C CA . ASP A 1 94 ? -0.092 -19.859 1.804 1 89.06 94 ASP A CA 1
ATOM 727 C C . ASP A 1 94 ? 0.063 -18.484 2.455 1 89.06 94 ASP A C 1
ATOM 729 O O . ASP A 1 94 ? -0.906 -17.922 2.971 1 89.06 94 ASP A O 1
ATOM 733 N N . GLU A 1 95 ? 1.206 -17.969 2.469 1 90.56 95 GLU A N 1
ATOM 734 C CA . GLU A 1 95 ? 1.41 -16.625 3.01 1 90.56 95 GLU A CA 1
ATOM 735 C C . GLU A 1 95 ? 0.671 -15.578 2.184 1 90.56 95 GLU A C 1
ATOM 737 O O . GLU A 1 95 ? 0.067 -14.656 2.736 1 90.56 95 GLU A O 1
ATOM 742 N N . LEU A 1 96 ? 0.701 -15.805 0.909 1 92.94 96 LEU A N 1
ATOM 743 C CA . LEU A 1 96 ? -0.023 -14.891 0.033 1 92.94 96 LEU A CA 1
ATOM 744 C C . LEU A 1 96 ? -1.523 -14.953 0.297 1 92.94 96 LEU A C 1
ATOM 746 O O . LEU A 1 96 ? -2.199 -13.922 0.324 1 92.94 96 LEU A O 1
ATOM 750 N N . ARG A 1 97 ? -2.014 -16.156 0.541 1 93.31 97 ARG A N 1
ATOM 751 C CA . ARG A 1 97 ? -3.428 -16.359 0.837 1 93.31 97 ARG A CA 1
ATOM 752 C C . ARG A 1 97 ? -3.826 -15.633 2.121 1 93.31 97 ARG A C 1
ATOM 754 O O . ARG A 1 97 ? -4.938 -15.109 2.229 1 93.31 97 ARG A O 1
ATOM 761 N N . ARG A 1 98 ? -2.957 -15.5 3 1 92.94 98 ARG A N 1
ATOM 762 C CA . ARG A 1 98 ? -3.232 -14.875 4.289 1 92.94 98 ARG A CA 1
ATOM 763 C C . ARG A 1 98 ? -3.205 -13.352 4.176 1 92.94 98 ARG A C 1
ATOM 765 O O . ARG A 1 98 ? -3.949 -12.664 4.871 1 92.94 98 ARG A O 1
ATOM 772 N N . LEU A 1 99 ? -2.414 -12.914 3.295 1 93.25 99 LEU A N 1
ATOM 773 C CA . LEU A 1 99 ? -2.191 -11.477 3.203 1 93.25 99 LEU A CA 1
ATOM 774 C C . LEU A 1 99 ? -3.27 -10.812 2.354 1 93.25 99 LEU A C 1
ATOM 776 O O . LEU A 1 99 ? -3.596 -9.641 2.562 1 93.25 99 LEU A O 1
ATOM 780 N N . VAL A 1 100 ? -3.797 -11.516 1.364 1 95.5 100 VAL A N 1
ATOM 781 C CA . VAL A 1 100 ? -4.824 -10.969 0.481 1 95.5 100 VAL A CA 1
ATOM 782 C C . VAL A 1 100 ? -6.207 -11.227 1.073 1 95.5 100 VAL A C 1
ATOM 784 O O . VAL A 1 100 ? -6.586 -12.375 1.298 1 95.5 100 VAL A O 1
ATOM 787 N N . PRO A 1 101 ? -6.965 -10.211 1.304 1 94.62 101 PRO A N 1
ATOM 788 C CA . PRO A 1 101 ? -8.297 -10.43 1.869 1 94.62 101 PRO A CA 1
ATOM 789 C C . PRO A 1 101 ? -9.141 -11.398 1.041 1 94.62 101 PRO A C 1
ATOM 791 O O . PRO A 1 101 ? -9.305 -11.203 -0.166 1 94.62 101 PRO A O 1
ATOM 794 N N . GLY A 1 102 ? -9.68 -12.422 1.744 1 94.44 102 GLY A N 1
ATOM 795 C CA . GLY A 1 102 ? -10.469 -13.43 1.052 1 94.44 102 GLY A CA 1
ATOM 796 C C . GLY A 1 102 ? -9.617 -14.461 0.328 1 94.44 102 GLY A C 1
ATOM 797 O O . GLY A 1 102 ? -10.141 -15.32 -0.381 1 94.44 102 GLY A O 1
ATOM 798 N N . GLY A 1 103 ? -8.297 -14.367 0.474 1 94.56 103 GLY A N 1
ATOM 799 C CA . GLY A 1 103 ? -7.363 -15.172 -0.3 1 94.56 103 GLY A CA 1
ATOM 800 C C . GLY A 1 103 ? -7.379 -16.641 0.087 1 94.56 103 GLY A C 1
ATOM 801 O O . GLY A 1 103 ? -7 -17.5 -0.71 1 94.56 103 GLY A O 1
ATOM 802 N N . GLU A 1 104 ? -7.828 -17 1.271 1 92.44 104 GLU A N 1
ATOM 803 C CA . GLU A 1 104 ? -7.773 -18.359 1.791 1 92.44 104 GLU A CA 1
ATOM 804 C C . GLU A 1 104 ? -8.641 -19.297 0.96 1 92.44 104 GLU A C 1
ATOM 806 O O . GLU A 1 104 ? -8.312 -20.469 0.803 1 92.44 104 GLU A O 1
ATOM 811 N N . ALA A 1 105 ? -9.648 -18.781 0.351 1 90.88 105 ALA A N 1
ATOM 812 C CA . ALA A 1 105 ? -10.617 -19.625 -0.336 1 90.88 105 ALA A CA 1
ATOM 813 C C . ALA A 1 10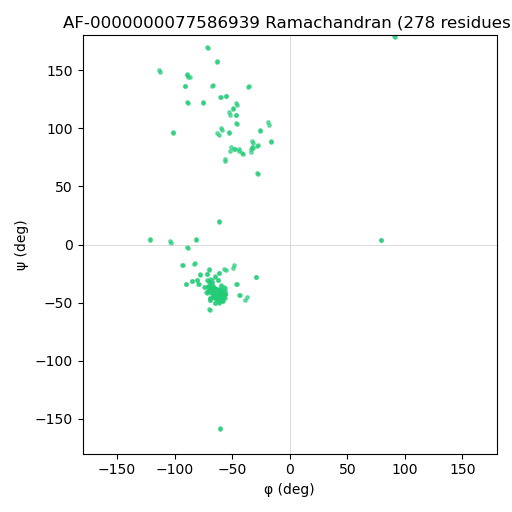5 ? -10.414 -19.578 -1.848 1 90.88 105 ALA A C 1
ATOM 815 O O . ALA A 1 105 ? -11.094 -20.281 -2.594 1 90.88 105 ALA A O 1
ATOM 816 N N . MET A 1 106 ? -9.398 -18.859 -2.322 1 92.62 106 MET A N 1
ATOM 817 C CA . MET A 1 106 ? -9.219 -18.641 -3.756 1 92.62 106 MET A CA 1
ATOM 818 C C . MET A 1 106 ? -8.391 -19.75 -4.383 1 92.62 106 MET A C 1
ATOM 820 O O . MET A 1 106 ? -7.492 -20.297 -3.744 1 92.62 106 MET A O 1
ATOM 824 N N . ASP A 1 107 ? -8.812 -20.062 -5.641 1 92.56 107 ASP A N 1
ATOM 825 C CA . ASP A 1 107 ? -7.883 -20.906 -6.387 1 92.56 107 ASP A CA 1
ATOM 826 C C . ASP A 1 107 ? -6.641 -20.109 -6.801 1 92.56 107 ASP A C 1
ATOM 828 O O . ASP A 1 107 ? -6.629 -18.891 -6.719 1 92.56 107 ASP A O 1
ATOM 832 N N . PHE A 1 108 ? -5.715 -20.859 -7.27 1 88.81 108 PHE A N 1
ATOM 833 C CA . PHE A 1 108 ? -4.387 -20.281 -7.449 1 88.81 108 PHE A CA 1
ATOM 834 C C . PHE A 1 108 ? -4.414 -19.172 -8.5 1 88.81 108 PHE A C 1
ATOM 836 O O . PHE A 1 108 ? -3.857 -18.094 -8.289 1 88.81 108 PHE A O 1
ATOM 843 N N . CYS A 1 109 ? -4.984 -19.406 -9.695 1 89.38 109 CYS A N 1
ATOM 844 C CA . CYS A 1 109 ? -5.051 -18.406 -10.758 1 89.38 109 CYS A CA 1
ATOM 845 C C . CYS A 1 109 ? -5.812 -17.156 -10.297 1 89.38 109 CYS A C 1
ATOM 847 O O . CYS A 1 109 ? -5.367 -16.031 -10.523 1 89.38 109 CYS A O 1
ATOM 849 N N . THR A 1 110 ? -6.879 -17.406 -9.617 1 93.75 110 THR A N 1
ATOM 850 C CA . THR A 1 110 ? -7.672 -16.312 -9.07 1 93.75 110 THR A CA 1
ATOM 851 C C . THR A 1 110 ? -6.879 -15.539 -8.023 1 93.75 110 THR A C 1
ATOM 853 O O . THR A 1 110 ? -6.914 -14.305 -8 1 93.75 110 THR A O 1
ATOM 856 N N . LEU A 1 111 ? -6.191 -16.234 -7.176 1 94.31 111 LEU A N 1
ATOM 857 C CA . LEU A 1 111 ? -5.379 -15.586 -6.148 1 94.31 111 LEU A CA 1
ATOM 858 C C . LEU A 1 111 ? -4.363 -14.641 -6.77 1 94.31 111 LEU A C 1
ATOM 860 O O . LEU A 1 111 ? -4.188 -13.516 -6.301 1 94.31 111 LEU A O 1
ATOM 864 N N . LEU A 1 112 ? -3.775 -15.047 -7.875 1 94.25 112 LEU A N 1
ATOM 865 C CA . LEU A 1 112 ? -2.768 -14.219 -8.523 1 94.25 112 LEU A CA 1
ATOM 866 C C . LEU A 1 112 ? -3.398 -12.961 -9.125 1 94.25 112 LEU A C 1
ATOM 868 O O . LEU A 1 112 ? -2.846 -11.867 -9.008 1 94.25 112 LEU A O 1
ATOM 872 N N . GLU A 1 113 ? -4.547 -13.133 -9.68 1 94.25 113 GLU A N 1
ATOM 873 C CA . GLU A 1 113 ? -5.262 -12.008 -10.281 1 94.25 113 GLU A CA 1
ATOM 874 C C . GLU A 1 113 ? -5.695 -11 -9.219 1 94.25 113 GLU A C 1
ATOM 876 O O . GLU A 1 113 ? -5.531 -9.797 -9.398 1 94.25 113 GLU A O 1
ATOM 881 N N . GLU A 1 114 ? -6.234 -11.578 -8.156 1 95.75 114 GLU A N 1
ATOM 882 C CA . GLU A 1 114 ? -6.672 -10.727 -7.055 1 95.75 114 GLU A CA 1
ATOM 883 C C . GLU A 1 114 ? -5.488 -10.031 -6.391 1 95.75 114 GLU A C 1
ATOM 885 O O . GLU A 1 114 ? -5.586 -8.867 -6 1 95.75 114 GLU A O 1
ATOM 890 N N . THR A 1 115 ? -4.434 -10.711 -6.258 1 95.69 115 THR A N 1
ATOM 891 C CA . THR A 1 115 ? -3.227 -10.164 -5.652 1 95.69 115 THR A CA 1
ATOM 892 C C . THR A 1 115 ? -2.703 -8.984 -6.469 1 95.69 115 THR A C 1
ATOM 894 O O . THR A 1 115 ? -2.34 -7.949 -5.91 1 95.69 115 THR A O 1
ATOM 897 N N . ALA A 1 116 ? -2.684 -9.117 -7.77 1 95.19 116 ALA A N 1
ATOM 898 C CA . ALA A 1 116 ? -2.215 -8.031 -8.633 1 95.19 116 ALA A CA 1
ATOM 899 C C . ALA A 1 116 ? -3.072 -6.785 -8.469 1 95.19 116 ALA A C 1
ATOM 901 O O . ALA A 1 116 ? -2.547 -5.676 -8.344 1 95.19 116 ALA A O 1
ATOM 902 N N . ASP A 1 117 ? -4.348 -6.969 -8.477 1 95.25 117 ASP A N 1
ATOM 903 C CA . ASP A 1 117 ? -5.246 -5.828 -8.297 1 95.25 117 ASP A CA 1
ATOM 904 C C . ASP A 1 117 ? -5.055 -5.184 -6.93 1 95.25 117 ASP A C 1
ATOM 906 O O . ASP A 1 117 ? -5.02 -3.957 -6.812 1 95.25 117 ASP A O 1
ATOM 910 N N . PHE A 1 118 ? -4.953 -6.027 -5.91 1 96.12 118 PHE A N 1
ATOM 911 C CA . PHE A 1 118 ? -4.785 -5.559 -4.539 1 96.12 118 PHE A CA 1
ATOM 912 C C . PHE A 1 118 ? -3.508 -4.738 -4.402 1 96.12 118 PHE A C 1
ATOM 914 O O . PHE A 1 118 ? -3.508 -3.686 -3.764 1 96.12 118 PHE A O 1
ATOM 921 N N . ILE A 1 119 ? -2.461 -5.188 -4.973 1 96.5 119 ILE A N 1
ATOM 922 C CA . ILE A 1 119 ? -1.19 -4.469 -4.934 1 96.5 119 ILE A CA 1
ATOM 923 C C . ILE A 1 119 ? -1.344 -3.113 -5.617 1 96.5 119 ILE A C 1
ATOM 925 O O . ILE A 1 119 ? -0.881 -2.094 -5.102 1 96.5 119 ILE A O 1
ATOM 929 N N . ASP A 1 120 ? -1.953 -3.107 -6.766 1 95.12 120 ASP A N 1
ATOM 930 C CA . ASP A 1 120 ? -2.162 -1.859 -7.492 1 95.12 120 ASP A CA 1
ATOM 931 C C . ASP A 1 120 ? -2.91 -0.842 -6.633 1 95.12 120 ASP A C 1
ATOM 933 O O . ASP A 1 120 ? -2.553 0.338 -6.605 1 95.12 120 ASP A O 1
ATOM 937 N N . ARG A 1 121 ? -3.902 -1.292 -5.953 1 96.44 121 ARG A N 1
ATOM 938 C CA . ARG A 1 121 ? -4.699 -0.404 -5.113 1 96.44 121 ARG A CA 1
ATOM 939 C C . ARG A 1 121 ? -3.906 0.054 -3.893 1 96.44 121 ARG A C 1
ATOM 941 O O . ARG A 1 121 ? -4.016 1.206 -3.469 1 96.44 121 ARG A O 1
ATOM 948 N N . LEU A 1 122 ? -3.125 -0.866 -3.291 1 96.31 122 LEU A N 1
ATOM 949 C CA . LEU A 1 122 ? -2.268 -0.499 -2.17 1 96.31 122 LEU A CA 1
ATOM 950 C C . LEU A 1 122 ? -1.265 0.574 -2.58 1 96.31 122 LEU A C 1
ATOM 952 O O . LEU A 1 122 ? -1.072 1.558 -1.863 1 96.31 122 LEU A O 1
ATOM 956 N N . SER A 1 123 ? -0.688 0.394 -3.75 1 95.25 123 SER A N 1
ATOM 957 C CA . SER A 1 123 ? 0.29 1.349 -4.262 1 95.25 123 SER A CA 1
ATOM 958 C C . SER A 1 123 ? -0.35 2.707 -4.531 1 95.25 123 SER A C 1
ATOM 960 O O . SER A 1 123 ? 0.233 3.746 -4.219 1 95.25 123 SER A O 1
ATOM 962 N N . THR A 1 124 ? -1.49 2.643 -5.156 1 95.81 124 THR A N 1
ATOM 963 C CA . THR A 1 124 ? -2.223 3.881 -5.402 1 95.81 124 THR A CA 1
ATOM 964 C C . THR A 1 124 ? -2.547 4.586 -4.09 1 95.81 124 THR A C 1
ATOM 966 O O . THR A 1 124 ? -2.498 5.816 -4.012 1 95.81 124 THR A O 1
ATOM 969 N N . GLN A 1 125 ? -2.895 3.789 -3.076 1 95.38 125 GLN A N 1
ATOM 970 C CA . GLN A 1 125 ? -3.229 4.355 -1.774 1 95.38 125 GLN A CA 1
ATOM 971 C C . GLN A 1 125 ? -2.025 5.062 -1.156 1 95.38 125 GLN A C 1
ATOM 973 O O . GLN A 1 125 ? -2.166 6.129 -0.556 1 95.38 125 GLN A O 1
ATOM 978 N N . VAL A 1 126 ? -0.865 4.504 -1.237 1 94.69 126 VAL A N 1
ATOM 979 C CA . VAL A 1 126 ? 0.363 5.109 -0.731 1 94.69 126 VAL A CA 1
ATOM 980 C C . VAL A 1 126 ? 0.621 6.434 -1.443 1 94.69 126 VAL A C 1
ATOM 982 O O . VAL A 1 126 ? 0.992 7.426 -0.81 1 94.69 126 VAL A O 1
ATOM 985 N N . ARG A 1 127 ? 0.356 6.438 -2.758 1 93.31 127 ARG A N 1
ATOM 986 C CA . ARG A 1 127 ? 0.512 7.668 -3.525 1 93.31 127 ARG A CA 1
ATOM 987 C C . ARG A 1 127 ? -0.468 8.734 -3.053 1 93.31 127 ARG A C 1
ATOM 989 O O . ARG A 1 127 ? -0.087 9.891 -2.852 1 93.31 127 ARG A O 1
ATOM 996 N N . LEU A 1 128 ? -1.646 8.352 -2.91 1 94.25 128 LEU A N 1
ATOM 997 C CA . LEU A 1 128 ? -2.684 9.281 -2.475 1 94.25 128 LEU A CA 1
ATOM 998 C C . LEU A 1 128 ? -2.352 9.867 -1.104 1 94.25 128 LEU A C 1
ATOM 1000 O O . LEU A 1 128 ? -2.453 11.078 -0.898 1 94.25 128 LEU A O 1
ATOM 1004 N N . MET A 1 129 ? -1.957 9.047 -0.194 1 93.75 129 MET A N 1
ATOM 1005 C CA . MET A 1 129 ? -1.65 9.484 1.165 1 93.75 129 MET A CA 1
ATOM 1006 C C . MET A 1 129 ? -0.403 10.367 1.185 1 93.75 129 MET A C 1
ATOM 1008 O O . MET A 1 129 ? -0.287 11.266 2.014 1 93.75 129 MET A O 1
ATOM 1012 N N . GLY A 1 130 ? 0.519 10.031 0.265 1 90.69 130 GLY A N 1
ATOM 1013 C CA . GLY A 1 130 ? 1.661 10.914 0.095 1 90.69 130 GLY A CA 1
ATOM 1014 C C . GLY A 1 130 ? 1.271 12.32 -0.323 1 90.69 130 GLY A C 1
ATOM 1015 O O . GLY A 1 130 ? 1.798 13.305 0.207 1 90.69 130 GLY A O 1
ATOM 1016 N N . ASP A 1 131 ? 0.419 12.391 -1.276 1 90.25 131 ASP A N 1
ATOM 1017 C CA . ASP A 1 131 ? -0.06 13.68 -1.758 1 90.25 131 ASP A CA 1
ATOM 1018 C C . ASP A 1 131 ? -0.756 14.461 -0.643 1 90.25 131 ASP A C 1
ATOM 1020 O O . ASP A 1 131 ? -0.562 15.664 -0.509 1 90.25 131 ASP A O 1
ATOM 1024 N N . ILE A 1 132 ? -1.516 13.781 0.169 1 89.31 132 ILE A N 1
ATOM 1025 C CA . ILE A 1 132 ? -2.252 14.406 1.264 1 89.31 132 ILE A CA 1
ATOM 1026 C C . ILE A 1 132 ? -1.274 14.883 2.336 1 89.31 132 ILE A C 1
ATOM 1028 O O . ILE A 1 132 ? -1.401 16 2.848 1 89.31 132 ILE A O 1
ATOM 1032 N N . ALA A 1 133 ? -0.391 14.023 2.672 1 87.5 133 ALA A N 1
ATOM 1033 C CA . ALA A 1 133 ? 0.605 14.391 3.676 1 87.5 133 ALA A CA 1
ATOM 1034 C C . ALA A 1 133 ? 1.368 15.648 3.264 1 87.5 133 ALA A C 1
ATOM 1036 O O . ALA A 1 133 ? 1.646 16.516 4.094 1 87.5 133 ALA A O 1
ATOM 1037 N N . ASP A 1 134 ? 1.727 15.703 1.998 1 84.94 134 ASP A N 1
ATOM 1038 C CA . ASP A 1 134 ? 2.434 16.875 1.501 1 84.94 134 ASP A CA 1
ATOM 1039 C C . ASP A 1 134 ? 1.593 18.141 1.679 1 84.94 134 ASP A C 1
ATOM 1041 O O . ASP A 1 134 ? 2.109 19.188 2.08 1 84.94 134 ASP A O 1
ATOM 1045 N N . HIS A 1 135 ? 0.389 18.031 1.378 1 83.06 135 HIS A N 1
ATOM 1046 C CA . HIS A 1 135 ? -0.517 19.172 1.51 1 83.06 135 HIS A CA 1
ATOM 1047 C C . HIS A 1 135 ? -0.653 19.594 2.967 1 83.06 135 HIS A C 1
ATOM 1049 O O . HIS A 1 135 ? -0.664 20.797 3.266 1 83.06 135 HIS A O 1
ATOM 1055 N N . LEU A 1 136 ? -0.698 18.641 3.822 1 81.19 136 LEU A N 1
ATOM 1056 C CA . LEU A 1 136 ? -0.892 18.938 5.238 1 81.19 136 LEU A CA 1
ATOM 1057 C C . LEU A 1 136 ? 0.377 19.516 5.852 1 81.19 136 LEU A C 1
ATOM 1059 O O . LEU A 1 136 ? 0.308 20.375 6.723 1 81.19 136 LEU A O 1
ATOM 1063 N N . THR A 1 137 ? 1.448 19.078 5.457 1 77.69 137 THR A N 1
ATOM 1064 C CA . THR A 1 137 ? 2.711 19.562 5.992 1 77.69 137 THR A CA 1
ATOM 1065 C C . THR A 1 137 ? 2.963 21 5.543 1 77.69 137 THR A C 1
ATOM 1067 O O . THR A 1 137 ? 3.598 21.781 6.258 1 77.69 137 THR A O 1
ATOM 1070 N N . LYS A 1 138 ? 2.535 21.375 4.43 1 75.44 138 LYS A N 1
ATOM 1071 C CA . LYS A 1 138 ? 2.682 22.734 3.924 1 75.44 138 LYS A CA 1
ATOM 1072 C C . LYS A 1 138 ? 1.763 23.703 4.668 1 75.44 138 LYS A C 1
ATOM 1074 O O . LYS A 1 138 ? 2.086 24.875 4.824 1 75.44 138 LYS A O 1
ATOM 1079 N N . ARG A 1 139 ? 0.73 23.172 5.18 1 71.19 139 ARG A N 1
ATOM 1080 C CA . ARG A 1 139 ? -0.245 24.016 5.852 1 71.19 139 ARG A CA 1
ATOM 1081 C C . ARG A 1 139 ? 0.033 24.094 7.348 1 71.19 139 ARG A C 1
ATOM 1083 O O . ARG A 1 139 ? -0.519 24.953 8.047 1 71.19 139 ARG A O 1
ATOM 1090 N N . SER A 1 140 ? 0.854 23.078 7.762 1 63.84 140 SER A N 1
ATOM 1091 C CA . SER A 1 140 ? 1.176 23.109 9.188 1 63.84 140 SER A CA 1
ATOM 1092 C C . SER A 1 140 ? 2.195 24.203 9.5 1 63.84 140 SER A C 1
ATOM 1094 O O . SER A 1 140 ? 3.119 24.438 8.719 1 63.84 140 SER A O 1
ATOM 1096 N N . PRO A 1 141 ? 1.887 25.25 10.461 1 55.94 141 PRO A N 1
ATOM 1097 C CA . PRO A 1 141 ? 2.748 26.375 10.828 1 55.94 141 PRO A CA 1
ATOM 1098 C C . PRO A 1 141 ? 4.133 25.938 11.297 1 55.94 141 PRO A C 1
ATOM 1100 O O . PRO A 1 141 ? 4.297 24.812 11.773 1 55.94 141 PRO A O 1
ATOM 1103 N N . MET B 1 1 ? -11.633 -12.914 38.656 1 26.8 1 MET B N 1
ATOM 1104 C CA . MET B 1 1 ? -11.523 -11.656 37.906 1 26.8 1 MET B CA 1
ATOM 1105 C C . MET B 1 1 ? -10.32 -11.68 36.969 1 26.8 1 MET B C 1
ATOM 1107 O O . MET B 1 1 ? -9.195 -11.391 37.406 1 26.8 1 MET B O 1
ATOM 1111 N N . THR B 1 2 ? -10.141 -12.625 36.219 1 32.47 2 THR B N 1
ATOM 1112 C CA . THR B 1 2 ? -8.992 -13.055 35.438 1 32.47 2 THR B CA 1
ATOM 1113 C C . THR B 1 2 ? -8.641 -12 34.375 1 32.47 2 THR B C 1
ATOM 1115 O O . THR B 1 2 ? -9.523 -11.477 33.688 1 32.47 2 THR B O 1
ATOM 1118 N N . GLU B 1 3 ? -7.684 -11.125 34.719 1 27.62 3 GLU B N 1
ATOM 1119 C CA . GLU B 1 3 ? -7.094 -10.039 33.938 1 27.62 3 GLU B CA 1
ATOM 1120 C C . GLU B 1 3 ? -6.773 -10.484 32.5 1 27.62 3 GLU B C 1
ATOM 1122 O O . GLU B 1 3 ? -6.078 -11.484 32.312 1 27.62 3 GLU B O 1
ATOM 112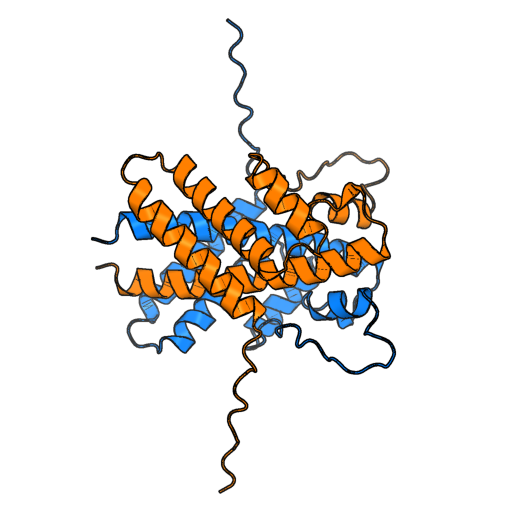7 N N . GLU B 1 4 ? -7.707 -10.492 31.625 1 28.92 4 GLU B N 1
ATOM 1128 C CA . GLU B 1 4 ? -7.496 -10.734 30.203 1 28.92 4 GLU B CA 1
ATOM 1129 C C . GLU B 1 4 ? -6.234 -10.039 29.703 1 28.92 4 GLU B C 1
ATOM 1131 O O . GLU B 1 4 ? -6.137 -8.812 29.766 1 28.92 4 GLU B O 1
ATOM 1136 N N . GLN B 1 5 ? -5.059 -10.586 29.969 1 26.28 5 GLN B N 1
ATOM 1137 C CA . GLN B 1 5 ? -3.734 -10.188 29.5 1 26.28 5 GLN B CA 1
ATOM 1138 C C . GLN B 1 5 ? -3.793 -9.633 28.094 1 26.28 5 GLN B C 1
ATOM 1140 O O . GLN B 1 5 ? -4.273 -10.305 27.172 1 26.28 5 GLN B O 1
ATOM 1145 N N . LYS B 1 6 ? -4.16 -8.438 27.844 1 31.44 6 LYS B N 1
ATOM 1146 C CA . LYS B 1 6 ? -4.066 -7.602 26.656 1 31.44 6 LYS B CA 1
ATOM 1147 C C . LYS B 1 6 ? -2.865 -8 25.797 1 31.44 6 LYS B C 1
ATOM 1149 O O . LYS B 1 6 ? -1.718 -7.875 26.234 1 31.44 6 LYS B O 1
ATOM 1154 N N . GLU B 1 7 ? -2.727 -9.156 25.281 1 29.66 7 GLU B N 1
ATOM 1155 C CA . GLU B 1 7 ? -1.617 -9.602 24.453 1 29.66 7 GLU B CA 1
ATOM 1156 C C . GLU B 1 7 ? -1.056 -8.453 23.625 1 29.66 7 GLU B C 1
ATOM 1158 O O . GLU B 1 7 ? -1.783 -7.824 22.844 1 29.66 7 GLU B O 1
ATOM 1163 N N . ALA B 1 8 ? -0.192 -7.66 23.984 1 34.62 8 ALA B N 1
ATOM 1164 C CA . ALA B 1 8 ? 0.735 -6.695 23.391 1 34.62 8 ALA B CA 1
ATOM 1165 C C . ALA B 1 8 ? 1.192 -7.145 22.016 1 34.62 8 ALA B C 1
ATOM 1167 O O . ALA B 1 8 ? 1.707 -8.258 21.859 1 34.62 8 ALA B O 1
ATOM 1168 N N . SER B 1 9 ? 0.432 -6.922 20.875 1 40.19 9 SER B N 1
ATOM 1169 C CA . SER B 1 9 ? 0.816 -7.258 19.5 1 40.19 9 SER B CA 1
ATOM 1170 C C . SER B 1 9 ? 2.332 -7.246 19.328 1 40.19 9 SER B C 1
ATOM 1172 O O . SER B 1 9 ? 2.996 -6.277 19.719 1 40.19 9 SER B O 1
ATOM 1174 N N . ASN B 1 10 ? 3.049 -8.211 19.578 1 43.25 10 ASN B N 1
ATOM 1175 C CA . ASN B 1 10 ? 4.488 -8.352 19.375 1 43.25 10 ASN B CA 1
ATOM 1176 C C . ASN B 1 10 ? 4.988 -7.441 18.266 1 43.25 10 ASN B C 1
ATOM 1178 O O . ASN B 1 10 ? 4.578 -7.594 17.109 1 43.25 10 ASN B O 1
ATOM 1182 N N . PRO B 1 11 ? 5.555 -6.242 18.578 1 59.25 11 PRO B N 1
ATOM 1183 C CA . PRO B 1 11 ? 5.996 -5.262 17.578 1 59.25 11 PRO B CA 1
ATOM 1184 C C . PRO B 1 11 ? 6.926 -5.867 16.531 1 59.25 11 PRO B C 1
ATOM 1186 O O . PRO B 1 11 ? 7.855 -6.598 16.875 1 59.25 11 PRO B O 1
ATOM 1189 N N . ASN B 1 12 ? 6.449 -6.332 15.273 1 76.56 12 ASN B N 1
ATOM 1190 C CA . ASN B 1 12 ? 7.328 -6.703 14.172 1 76.56 12 ASN B CA 1
ATOM 1191 C C . ASN B 1 12 ? 8.43 -5.668 13.961 1 76.56 12 ASN B C 1
ATOM 1193 O O . ASN B 1 12 ? 8.156 -4.52 13.625 1 76.56 12 ASN B O 1
ATOM 1197 N N . PRO B 1 13 ? 9.633 -6.109 14.445 1 88.31 13 PRO B N 1
ATOM 1198 C CA . PRO B 1 13 ? 10.734 -5.148 14.367 1 88.31 13 PRO B CA 1
ATOM 1199 C C . PRO B 1 13 ? 10.82 -4.469 13 1 88.31 13 PRO B C 1
ATOM 1201 O O . PRO B 1 13 ? 11.297 -3.334 12.898 1 88.31 13 PRO B O 1
ATOM 1204 N N . ARG B 1 14 ? 10.5 -5.125 11.953 1 91.56 14 ARG B N 1
ATOM 1205 C CA . ARG B 1 14 ? 10.539 -4.535 10.617 1 91.56 14 ARG B CA 1
ATOM 1206 C C . ARG B 1 14 ? 9.617 -3.322 10.531 1 91.56 14 ARG B C 1
ATOM 1208 O O . ARG B 1 14 ? 9.914 -2.357 9.828 1 91.56 14 ARG B O 1
ATOM 1215 N N . ASN B 1 15 ? 8.508 -3.406 11.234 1 92.69 15 ASN B N 1
ATOM 1216 C CA . ASN B 1 15 ? 7.574 -2.283 11.227 1 92.69 15 ASN B CA 1
ATOM 1217 C C . ASN B 1 15 ? 8.18 -1.048 11.891 1 92.69 15 ASN B C 1
ATOM 1219 O O . ASN B 1 15 ? 8.031 0.068 11.391 1 92.69 15 ASN B O 1
ATOM 1223 N N . ALA B 1 16 ? 8.828 -1.31 13.023 1 94.31 16 ALA B N 1
ATOM 1224 C CA . ALA B 1 16 ? 9.469 -0.198 13.719 1 94.31 16 ALA B CA 1
ATOM 1225 C C . ALA B 1 16 ? 10.57 0.417 12.859 1 94.31 16 ALA B C 1
ATOM 1227 O O . ALA B 1 16 ? 10.727 1.64 12.812 1 94.31 16 ALA B O 1
ATOM 1228 N N . MET B 1 17 ? 11.344 -0.454 12.211 1 95.38 17 MET B N 1
ATOM 1229 C CA . MET B 1 17 ? 12.398 0.024 11.32 1 95.38 17 MET B CA 1
ATOM 1230 C C . MET B 1 17 ? 11.805 0.837 10.172 1 95.38 17 MET B C 1
ATOM 1232 O O . MET B 1 17 ? 12.328 1.902 9.836 1 95.38 17 MET B O 1
ATOM 1236 N N . GLN B 1 18 ? 10.773 0.335 9.594 1 96.69 18 GLN B N 1
ATOM 1237 C CA . GLN B 1 18 ? 10.109 1.032 8.492 1 96.69 18 GLN B CA 1
ATOM 1238 C C . GLN B 1 18 ? 9.625 2.41 8.93 1 96.69 18 GLN B C 1
ATOM 1240 O O . GLN B 1 18 ? 9.82 3.398 8.219 1 96.69 18 GLN B O 1
ATOM 1245 N N . ALA B 1 19 ? 9.031 2.441 10.078 1 96.31 19 ALA B N 1
ATOM 1246 C CA . ALA B 1 19 ? 8.562 3.717 10.617 1 96.31 19 ALA B CA 1
ATOM 1247 C C . ALA B 1 19 ? 9.727 4.68 10.836 1 96.31 19 ALA B C 1
ATOM 1249 O O . ALA B 1 19 ? 9.641 5.859 10.492 1 96.31 19 ALA B O 1
ATOM 1250 N N . PHE B 1 20 ? 10.773 4.137 11.406 1 95.5 20 PHE B N 1
ATOM 1251 C CA . PHE B 1 20 ? 11.953 4.945 11.688 1 95.5 20 PHE B CA 1
ATOM 1252 C C . PHE B 1 20 ? 12.5 5.559 10.398 1 95.5 20 PHE B C 1
ATOM 1254 O O . PHE B 1 20 ? 12.727 6.77 10.328 1 95.5 20 PHE B O 1
ATOM 1261 N N . HIS B 1 21 ? 12.664 4.781 9.391 1 95.19 21 HIS B N 1
ATOM 1262 C CA . HIS B 1 21 ? 13.227 5.254 8.133 1 95.19 21 HIS B CA 1
ATOM 1263 C C . HIS B 1 21 ? 12.281 6.234 7.438 1 95.19 21 HIS B C 1
ATOM 1265 O O . HIS B 1 21 ? 12.734 7.219 6.844 1 95.19 21 HIS B O 1
ATOM 1271 N N . PHE B 1 22 ? 11.055 5.988 7.504 1 96.44 22 PHE B N 1
ATOM 1272 C CA . PHE B 1 22 ? 10.094 6.852 6.82 1 96.44 22 PHE B CA 1
ATOM 1273 C C . PHE B 1 22 ? 10.031 8.219 7.484 1 96.44 22 PHE B C 1
ATOM 1275 O O . PHE B 1 22 ? 10.078 9.25 6.805 1 96.44 22 PHE B O 1
ATOM 1282 N N . LEU B 1 23 ? 9.953 8.266 8.797 1 94.31 23 LEU B N 1
ATOM 1283 C CA . LEU B 1 23 ? 9.883 9.523 9.531 1 94.31 23 LEU B CA 1
ATOM 1284 C C . LEU B 1 23 ? 11.164 10.328 9.352 1 94.31 23 LEU B C 1
ATOM 1286 O O . LEU B 1 23 ? 11.125 11.555 9.227 1 94.31 23 LEU B O 1
ATOM 1290 N N . ARG B 1 24 ? 12.234 9.633 9.336 1 93.94 24 ARG B N 1
ATOM 1291 C CA . ARG B 1 24 ? 13.508 10.305 9.109 1 93.94 24 ARG B CA 1
ATOM 1292 C C . ARG B 1 24 ? 13.547 10.938 7.719 1 93.94 24 ARG B C 1
ATOM 1294 O O . ARG B 1 24 ? 14.016 12.062 7.559 1 93.94 24 ARG B O 1
ATOM 1301 N N . ALA B 1 25 ? 13.008 10.195 6.746 1 92.69 25 ALA B N 1
ATOM 1302 C CA . ALA B 1 25 ? 12.977 10.727 5.387 1 92.69 25 ALA B CA 1
ATOM 1303 C C . ALA B 1 25 ? 12.031 11.914 5.285 1 92.69 25 ALA B C 1
ATOM 1305 O O . ALA B 1 25 ? 12.336 12.906 4.617 1 92.69 25 ALA B O 1
ATOM 1306 N N . LEU B 1 26 ? 10.945 11.906 5.934 1 90.19 26 LEU B N 1
ATOM 1307 C CA . LEU B 1 26 ? 9.984 13 5.914 1 90.19 26 LEU B CA 1
ATOM 1308 C C . LEU B 1 26 ? 10.578 14.258 6.539 1 90.19 26 LEU B C 1
ATOM 1310 O O . LEU B 1 26 ? 10.352 15.367 6.055 1 90.19 26 LEU B O 1
ATOM 1314 N N . ALA B 1 27 ? 11.203 14.047 7.641 1 89.88 27 ALA B N 1
ATOM 1315 C CA . ALA B 1 27 ? 11.844 15.18 8.32 1 89.88 27 A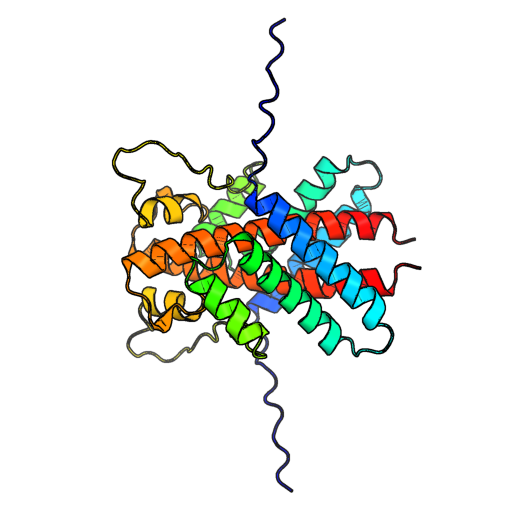LA B CA 1
ATOM 1316 C C . ALA B 1 27 ? 12.836 15.883 7.402 1 89.88 27 ALA B C 1
ATOM 1318 O O . ALA B 1 27 ? 12.906 17.109 7.383 1 89.88 27 ALA B O 1
ATOM 1319 N N . ARG B 1 28 ? 13.539 15.141 6.598 1 87.44 28 ARG B N 1
ATOM 1320 C CA . ARG B 1 28 ? 14.508 15.711 5.664 1 87.44 28 ARG B CA 1
ATOM 1321 C C . ARG B 1 28 ? 13.812 16.484 4.551 1 87.44 28 ARG B C 1
ATOM 1323 O O . ARG B 1 28 ? 14.297 17.531 4.113 1 87.44 28 ARG B O 1
ATOM 1330 N N . LEU B 1 29 ? 12.719 16 4.098 1 85.19 29 LEU B N 1
ATOM 1331 C CA . LEU B 1 29 ? 11.977 16.641 3.023 1 85.19 29 LEU B CA 1
ATOM 1332 C C . LEU B 1 29 ? 11.367 17.969 3.496 1 85.19 29 LEU B C 1
ATOM 1334 O O . LEU B 1 29 ? 11.305 18.938 2.734 1 85.19 29 LEU B O 1
ATOM 1338 N N . ARG B 1 30 ? 10.922 17.984 4.691 1 82.12 30 ARG B N 1
ATOM 1339 C CA . ARG B 1 30 ? 10.336 19.188 5.266 1 82.12 30 ARG B CA 1
ATOM 1340 C C . ARG B 1 30 ? 11.367 20.297 5.375 1 82.12 30 ARG B C 1
ATOM 1342 O O . ARG B 1 30 ? 11.062 21.469 5.117 1 82.12 30 ARG B O 1
ATOM 1349 N N . THR B 1 31 ? 12.438 19.875 5.703 1 77.62 31 THR B N 1
ATOM 1350 C CA . THR B 1 31 ? 13.516 20.844 5.84 1 77.62 31 THR B CA 1
ATOM 1351 C C . THR B 1 31 ? 13.961 21.359 4.473 1 77.62 31 THR B C 1
ATOM 1353 O O . THR B 1 31 ? 14.266 22.547 4.316 1 77.62 31 THR B O 1
ATOM 1356 N N . ALA B 1 32 ? 13.875 20.516 3.428 1 71.69 32 ALA B N 1
ATOM 1357 C CA . ALA B 1 32 ? 14.367 20.844 2.09 1 71.69 32 ALA B CA 1
ATOM 1358 C C . ALA B 1 32 ? 13.273 21.516 1.264 1 71.69 32 ALA B C 1
ATOM 1360 O O . ALA B 1 32 ? 13.57 22.266 0.32 1 71.69 32 ALA B O 1
ATOM 1361 N N . ALA B 1 33 ? 12.047 21.188 1.404 1 65.62 33 ALA B N 1
ATOM 1362 C CA . ALA B 1 33 ? 10.969 21.312 0.427 1 65.62 33 ALA B CA 1
ATOM 1363 C C . ALA B 1 33 ? 10.422 22.734 0.415 1 65.62 33 ALA B C 1
ATOM 1365 O O . ALA B 1 33 ? 9.555 23.062 -0.397 1 65.62 33 ALA B O 1
ATOM 1366 N N . SER B 1 34 ? 10.961 23.688 1.139 1 64.31 34 SER B N 1
ATOM 1367 C CA . SER B 1 34 ? 10.375 25.016 1.126 1 64.31 34 SER B CA 1
ATOM 1368 C C . SER B 1 34 ? 10.305 25.578 -0.292 1 64.31 34 SER B C 1
ATOM 1370 O O . SER B 1 34 ? 9.383 26.328 -0.619 1 64.31 34 SER B O 1
ATOM 1372 N N . SER B 1 35 ? 11.055 25.094 -1.129 1 70.69 35 SER B N 1
ATOM 1373 C CA . SER B 1 35 ? 11.07 25.719 -2.441 1 70.69 35 SER B CA 1
ATOM 1374 C C . SER B 1 35 ? 10.688 24.734 -3.539 1 70.69 35 SER B C 1
ATOM 1376 O O . SER B 1 35 ? 10.555 25.125 -4.703 1 70.69 35 SER B O 1
ATOM 1378 N N . ALA B 1 36 ? 10.344 23.594 -3.229 1 74.56 36 ALA B N 1
ATOM 1379 C CA . ALA B 1 36 ? 10.117 22.578 -4.262 1 74.56 36 ALA B CA 1
ATOM 1380 C C . ALA B 1 36 ? 8.672 22.609 -4.746 1 74.56 36 ALA B C 1
ATOM 1382 O O . ALA B 1 36 ? 7.77 22.984 -3.996 1 74.56 36 ALA B O 1
ATOM 1383 N N . SER B 1 37 ? 8.531 22.312 -6.031 1 82.81 37 SER B N 1
ATOM 1384 C CA . SER B 1 37 ? 7.184 22.219 -6.59 1 82.81 37 SER B CA 1
ATOM 1385 C C . SER B 1 37 ? 6.391 21.094 -5.938 1 82.81 37 SER B C 1
ATOM 1387 O O . SER B 1 37 ? 6.969 20.172 -5.348 1 82.81 37 SER B O 1
ATOM 1389 N N . LEU B 1 38 ? 5.113 21.203 -6.027 1 81.88 38 LEU B N 1
ATOM 1390 C CA . LEU B 1 38 ? 4.199 20.234 -5.449 1 81.88 38 LEU B CA 1
ATOM 1391 C C . LEU B 1 38 ? 4.473 18.828 -5.996 1 81.88 38 LEU B C 1
ATOM 1393 O O . LEU B 1 38 ? 4.535 17.859 -5.238 1 81.88 38 LEU B O 1
ATOM 1397 N N . GLY B 1 39 ? 4.637 18.797 -7.273 1 83.25 39 GLY B N 1
ATOM 1398 C CA . GLY B 1 39 ? 4.875 17.516 -7.922 1 83.25 39 GLY B CA 1
ATOM 1399 C C . GLY B 1 39 ? 6.145 16.828 -7.441 1 83.25 39 GLY B C 1
ATOM 1400 O O . GLY B 1 39 ? 6.152 15.625 -7.207 1 83.25 39 GLY B O 1
ATOM 1401 N N . ARG B 1 40 ? 7.121 17.656 -7.238 1 86.44 40 ARG B N 1
ATOM 1402 C CA . ARG B 1 40 ? 8.398 17.109 -6.789 1 86.44 40 ARG B CA 1
ATOM 1403 C C . ARG B 1 40 ? 8.312 16.609 -5.352 1 86.44 40 ARG B C 1
ATOM 1405 O O . ARG B 1 40 ? 8.898 15.586 -5.004 1 86.44 40 ARG B O 1
ATOM 1412 N N . ARG B 1 41 ? 7.57 17.297 -4.594 1 87.19 41 ARG B N 1
ATOM 1413 C CA . ARG B 1 41 ? 7.434 16.922 -3.189 1 87.19 41 ARG B CA 1
ATOM 1414 C C . ARG B 1 41 ? 6.629 15.633 -3.041 1 87.19 41 ARG B C 1
ATOM 1416 O O . ARG B 1 41 ? 7 14.758 -2.262 1 87.19 41 ARG B O 1
ATOM 1423 N N . CYS B 1 42 ? 5.637 15.539 -3.822 1 86.94 42 CYS B N 1
ATOM 1424 C CA . CYS B 1 42 ? 4.816 14.336 -3.789 1 86.94 42 CYS B CA 1
ATOM 1425 C C . CYS B 1 42 ? 5.621 13.117 -4.215 1 86.94 42 CYS B C 1
ATOM 1427 O O . CYS B 1 42 ? 5.523 12.055 -3.594 1 86.94 42 CYS B O 1
ATOM 1429 N N . ARG B 1 43 ? 6.402 13.352 -5.207 1 88.38 43 ARG B N 1
ATOM 1430 C CA . ARG B 1 43 ? 7.246 12.258 -5.684 1 88.38 43 ARG B CA 1
ATOM 1431 C C . ARG B 1 43 ? 8.289 11.875 -4.633 1 88.38 43 ARG B C 1
ATOM 1433 O O . ARG B 1 43 ? 8.617 10.703 -4.477 1 88.38 43 ARG B O 1
ATOM 1440 N N . ALA B 1 44 ? 8.758 12.875 -3.967 1 90.75 44 ALA B N 1
ATOM 1441 C CA . ALA B 1 44 ? 9.758 12.633 -2.932 1 90.75 44 ALA B CA 1
ATOM 1442 C C . ALA B 1 44 ? 9.172 11.844 -1.768 1 90.75 44 ALA B C 1
ATOM 1444 O O . ALA B 1 44 ? 9.828 10.969 -1.197 1 90.75 44 ALA B O 1
ATOM 1445 N N . ILE B 1 45 ? 7.965 12.133 -1.437 1 91.25 45 ILE B N 1
ATOM 1446 C CA . ILE B 1 45 ? 7.301 11.422 -0.351 1 91.25 45 ILE B CA 1
ATOM 1447 C C . ILE B 1 45 ? 7.059 9.969 -0.757 1 91.25 45 ILE B C 1
ATOM 1449 O O . ILE B 1 45 ? 7.289 9.047 0.034 1 91.25 45 ILE B O 1
ATOM 1453 N N . ARG B 1 46 ? 6.656 9.773 -1.944 1 91.25 46 ARG B N 1
ATOM 1454 C CA . ARG B 1 46 ? 6.449 8.422 -2.455 1 91.25 46 ARG B CA 1
ATOM 1455 C C . ARG B 1 46 ? 7.75 7.629 -2.447 1 91.25 46 ARG B C 1
ATOM 1457 O O . ARG B 1 46 ? 7.77 6.465 -2.047 1 91.25 46 ARG B O 1
ATOM 1464 N N . ARG B 1 47 ? 8.727 8.312 -2.846 1 92.5 47 ARG B N 1
ATOM 1465 C CA . ARG B 1 47 ? 10.031 7.66 -2.836 1 92.5 47 ARG B CA 1
ATOM 1466 C C . ARG B 1 47 ? 10.461 7.312 -1.413 1 92.5 47 ARG B C 1
ATOM 1468 O O . ARG B 1 47 ? 11.039 6.246 -1.174 1 92.5 47 ARG B O 1
ATOM 1475 N N . ALA B 1 48 ? 10.195 8.203 -0.59 1 94.19 48 ALA B N 1
ATOM 1476 C CA . ALA B 1 48 ? 10.508 7.957 0.815 1 94.19 48 ALA B CA 1
ATOM 1477 C C . ALA B 1 48 ? 9.742 6.746 1.341 1 94.19 48 ALA B C 1
ATOM 1479 O O . ALA B 1 48 ? 10.289 5.941 2.1 1 94.19 48 ALA B O 1
ATOM 1480 N N . ALA B 1 49 ? 8.516 6.629 0.939 1 95.81 49 ALA B N 1
ATOM 1481 C CA . ALA B 1 49 ? 7.695 5.496 1.367 1 95.81 49 ALA B CA 1
ATOM 1482 C C . ALA B 1 49 ? 8.305 4.176 0.901 1 95.81 49 ALA B C 1
ATOM 1484 O O . ALA B 1 49 ? 8.555 3.279 1.712 1 95.81 49 ALA B O 1
ATOM 1485 N N . TYR B 1 50 ? 8.641 4.094 -0.365 1 95.5 50 TYR B N 1
ATOM 1486 C CA . TYR B 1 50 ? 9.164 2.848 -0.916 1 95.5 50 TYR B CA 1
ATOM 1487 C C . TYR B 1 50 ? 10.57 2.566 -0.392 1 95.5 50 TYR B C 1
ATOM 1489 O O . TYR B 1 50 ? 10.922 1.412 -0.142 1 95.5 50 TYR B O 1
ATOM 1497 N N . SER B 1 51 ? 11.359 3.598 -0.21 1 95.69 51 SER B N 1
ATOM 1498 C CA . SER B 1 51 ? 12.703 3.396 0.319 1 95.69 51 SER B CA 1
ATOM 1499 C C . SER B 1 51 ? 12.664 2.902 1.762 1 95.69 51 SER B C 1
ATOM 1501 O O . SER B 1 51 ? 13.492 2.082 2.166 1 95.69 51 SER B O 1
ATOM 1503 N N . SER B 1 52 ? 11.734 3.416 2.494 1 96.75 52 SER B N 1
ATOM 1504 C CA . SER B 1 52 ? 11.602 2.975 3.879 1 96.75 52 SER B CA 1
ATOM 1505 C C . SER B 1 52 ? 11.148 1.521 3.953 1 96.75 52 SER B C 1
ATOM 1507 O O . SER B 1 52 ? 11.594 0.768 4.82 1 96.75 52 SER B O 1
ATOM 1509 N N . MET B 1 53 ? 10.234 1.12 3.057 1 96.38 53 MET B N 1
ATOM 1510 C CA . MET B 1 53 ? 9.812 -0.274 2.961 1 96.38 53 MET B CA 1
ATOM 1511 C C . MET B 1 53 ? 11 -1.183 2.662 1 96.38 53 MET B C 1
ATOM 1513 O O . MET B 1 53 ? 11.188 -2.209 3.32 1 96.38 53 MET B O 1
ATOM 1517 N N . ALA B 1 54 ? 11.734 -0.702 1.666 1 97.12 54 ALA B N 1
ATOM 1518 C CA . ALA B 1 54 ? 12.883 -1.493 1.235 1 97.12 54 ALA B CA 1
ATOM 1519 C C . ALA B 1 54 ? 13.922 -1.598 2.346 1 97.12 54 ALA B C 1
ATOM 1521 O O . ALA B 1 54 ? 14.5 -2.666 2.566 1 97.12 54 ALA B O 1
ATOM 1522 N N . SER B 1 55 ? 14.141 -0.539 3.062 1 95.56 55 SER B N 1
ATOM 1523 C CA . SER B 1 55 ? 15.109 -0.536 4.156 1 95.56 55 SER B CA 1
ATOM 1524 C C . SER B 1 55 ? 14.688 -1.494 5.266 1 95.56 55 SER B C 1
ATOM 1526 O O . SER B 1 55 ? 15.539 -2.158 5.871 1 95.56 55 SER B O 1
ATOM 1528 N N . ALA B 1 56 ? 13.43 -1.554 5.535 1 96.06 56 ALA B N 1
ATOM 1529 C CA . ALA B 1 56 ? 12.906 -2.428 6.582 1 96.06 56 ALA B CA 1
ATOM 1530 C C . ALA B 1 56 ? 13.016 -3.895 6.176 1 96.06 56 ALA B C 1
ATOM 1532 O O . ALA B 1 56 ? 13.219 -4.766 7.023 1 96.06 56 ALA B O 1
ATOM 1533 N N . SER B 1 57 ? 12.82 -4.207 4.898 1 95.12 57 SER B N 1
ATOM 1534 C CA . SER B 1 57 ? 12.867 -5.582 4.41 1 95.12 57 SER B CA 1
ATOM 1535 C C . SER B 1 57 ? 14.305 -6.07 4.258 1 95.12 57 SER B C 1
ATOM 1537 O O . SER B 1 57 ? 14.555 -7.277 4.242 1 95.12 57 SER B O 1
ATOM 1539 N N . GLY B 1 58 ? 15.18 -5.082 4.066 1 91.31 58 GLY B N 1
ATOM 1540 C CA . GLY B 1 58 ? 16.594 -5.445 3.984 1 91.31 58 GLY B CA 1
ATOM 1541 C C . GLY B 1 58 ? 17.047 -5.742 2.568 1 91.31 58 GLY B C 1
ATOM 1542 O O . GLY B 1 58 ? 16.234 -5.785 1.645 1 91.31 58 GLY B O 1
ATOM 1543 N N . ARG B 1 59 ? 18.281 -6.059 2.441 1 90.25 59 ARG B N 1
ATOM 1544 C CA . ARG B 1 59 ? 18.906 -6.238 1.136 1 90.25 59 ARG B CA 1
ATOM 1545 C C . ARG B 1 59 ? 18.766 -7.68 0.653 1 90.25 59 ARG B C 1
ATOM 1547 O O . ARG B 1 59 ? 19.125 -7.996 -0.479 1 90.25 59 ARG B O 1
ATOM 1554 N N . ARG B 1 60 ? 18.172 -8.516 1.447 1 91.44 60 ARG B N 1
ATOM 1555 C CA . ARG B 1 60 ? 18.062 -9.922 1.082 1 91.44 60 ARG B CA 1
ATOM 1556 C C . ARG B 1 60 ? 16.875 -10.156 0.155 1 91.44 60 ARG B C 1
ATOM 1558 O O . ARG B 1 60 ? 16.797 -11.203 -0.496 1 91.44 60 ARG B O 1
ATOM 1565 N N . ARG B 1 61 ? 16.016 -9.227 0.121 1 94.69 61 ARG B N 1
ATOM 1566 C CA . ARG B 1 61 ? 14.844 -9.352 -0.743 1 94.69 61 ARG B CA 1
ATOM 1567 C C . ARG B 1 61 ? 15.117 -8.758 -2.123 1 94.69 61 ARG B C 1
ATOM 1569 O O . ARG B 1 61 ? 15.734 -7.699 -2.238 1 94.69 61 ARG B O 1
ATOM 1576 N N . ILE B 1 62 ? 14.688 -9.492 -3.129 1 95.12 62 ILE B N 1
ATOM 1577 C CA . ILE B 1 62 ? 14.93 -9.062 -4.504 1 95.12 62 ILE B CA 1
ATOM 1578 C C . ILE B 1 62 ? 14.211 -7.742 -4.766 1 95.12 62 ILE B C 1
ATOM 1580 O O . ILE B 1 62 ? 14.781 -6.82 -5.352 1 95.12 62 ILE B O 1
ATOM 1584 N N . TRP B 1 63 ? 12.945 -7.641 -4.312 1 95.94 63 TRP B N 1
ATOM 1585 C CA . TRP B 1 63 ? 12.188 -6.43 -4.609 1 95.94 63 TRP B CA 1
ATOM 1586 C C . TRP B 1 63 ? 12.789 -5.223 -3.898 1 95.94 63 TRP B C 1
ATOM 1588 O O . TRP B 1 63 ? 12.789 -4.113 -4.438 1 95.94 63 TRP B O 1
ATOM 1598 N N . SER B 1 64 ? 13.312 -5.395 -2.641 1 96 64 SER B N 1
ATOM 1599 C CA . SER B 1 64 ? 13.906 -4.289 -1.898 1 96 64 SER B CA 1
ATOM 1600 C C . SER B 1 64 ? 15.156 -3.764 -2.598 1 96 64 SER B C 1
ATOM 1602 O O . SER B 1 64 ? 15.367 -2.551 -2.682 1 96 64 SER B O 1
ATOM 1604 N N . ARG B 1 65 ? 15.914 -4.668 -3.123 1 95 65 ARG B N 1
ATOM 1605 C CA . ARG B 1 65 ? 17.094 -4.266 -3.881 1 95 65 ARG B CA 1
ATOM 1606 C C . ARG B 1 65 ? 16.703 -3.496 -5.137 1 95 65 ARG B C 1
ATOM 1608 O O . ARG B 1 65 ? 17.344 -2.494 -5.48 1 95 65 ARG B O 1
ATOM 1615 N N . ALA B 1 66 ? 15.727 -3.961 -5.805 1 95.06 66 ALA B N 1
ATOM 1616 C CA . ALA B 1 66 ? 15.258 -3.312 -7.027 1 95.06 66 ALA B CA 1
ATOM 1617 C C . ALA B 1 66 ? 14.781 -1.891 -6.746 1 95.06 66 ALA B C 1
ATOM 1619 O O . ALA B 1 66 ? 15.078 -0.968 -7.508 1 95.06 66 ALA B O 1
ATOM 1620 N N . VAL B 1 67 ? 14.008 -1.688 -5.664 1 94.56 67 VAL B N 1
ATOM 1621 C CA . VAL B 1 67 ? 13.492 -0.378 -5.273 1 94.56 67 VAL B CA 1
ATOM 1622 C C . VAL B 1 67 ? 14.656 0.567 -4.984 1 94.56 67 VAL B C 1
ATOM 1624 O O . VAL B 1 67 ? 14.656 1.718 -5.43 1 94.56 67 VAL B O 1
ATOM 1627 N N . LEU B 1 68 ? 15.609 0.076 -4.23 1 91.94 68 LEU B N 1
ATOM 1628 C CA . LEU B 1 68 ? 16.719 0.916 -3.814 1 91.94 68 LEU B CA 1
ATOM 1629 C C . LEU B 1 68 ? 17.609 1.271 -5.004 1 91.94 68 LEU B C 1
ATOM 1631 O O . LEU B 1 68 ? 18.172 2.369 -5.062 1 91.94 68 LEU B O 1
ATOM 1635 N N . ARG B 1 69 ? 17.641 0.38 -5.938 1 89.88 69 ARG B N 1
ATOM 1636 C CA . ARG B 1 69 ? 18.406 0.645 -7.152 1 89.88 69 ARG B CA 1
ATOM 1637 C C . ARG B 1 69 ? 17.719 1.693 -8.016 1 89.88 69 ARG B C 1
ATOM 1639 O O . ARG B 1 69 ? 18.375 2.57 -8.578 1 89.88 69 ARG B O 1
ATOM 1646 N N . ARG B 1 70 ? 16.328 1.571 -8.117 1 80.31 70 ARG B N 1
ATOM 1647 C CA . ARG B 1 70 ? 15.555 2.527 -8.906 1 80.31 70 ARG B CA 1
ATOM 1648 C C . ARG B 1 70 ? 15.539 3.9 -8.242 1 80.31 70 ARG B C 1
ATOM 1650 O O . ARG B 1 70 ? 15.57 4.926 -8.922 1 80.31 70 ARG B O 1
ATOM 1657 N N . GLY B 1 71 ? 15.062 3.852 -6.949 1 64.81 71 GLY B N 1
ATOM 1658 C CA . GLY B 1 71 ? 15.148 5.105 -6.215 1 64.81 71 GLY B CA 1
ATOM 1659 C C . GLY B 1 71 ? 16.469 5.82 -6.418 1 64.81 71 GLY B C 1
ATOM 1660 O O . GLY B 1 71 ? 16.516 7.051 -6.49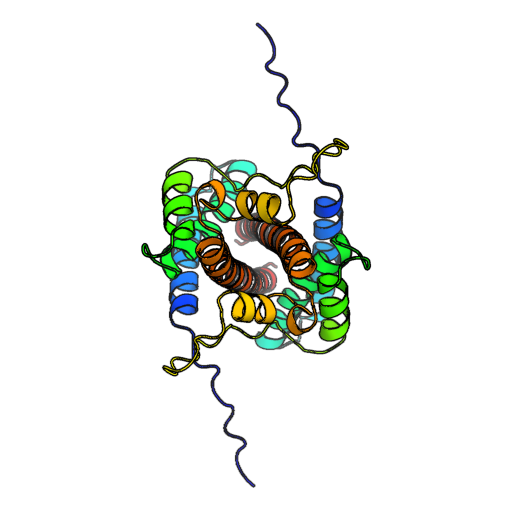2 1 64.81 71 GLY B O 1
ATOM 1661 N N . ALA B 1 72 ? 17.312 4.82 -6.32 1 52.12 72 ALA B N 1
ATOM 1662 C CA . ALA B 1 72 ? 18.594 5.391 -6.723 1 52.12 72 ALA B CA 1
ATOM 1663 C C . ALA B 1 72 ? 18.531 5.891 -8.164 1 52.12 72 ALA B C 1
ATOM 1665 O O . ALA B 1 72 ? 19.234 6.844 -8.523 1 52.12 72 ALA B O 1
ATOM 1666 N N . ARG B 1 73 ? 17.406 5.078 -8.836 1 50.03 73 ARG B N 1
ATOM 1667 C CA . ARG B 1 73 ? 17.094 5.543 -10.188 1 50.03 73 ARG B CA 1
ATOM 1668 C C . ARG B 1 73 ? 15.695 6.152 -10.25 1 50.03 73 ARG B C 1
ATOM 1670 O O . ARG B 1 73 ? 14.875 5.914 -9.359 1 50.03 73 ARG B O 1
ATOM 1677 N N . ARG B 1 74 ? 15.039 6.953 -10.766 1 43.25 74 ARG B N 1
ATOM 1678 C CA . ARG B 1 74 ? 13.781 7.699 -10.828 1 43.25 74 ARG B CA 1
ATOM 1679 C C . ARG B 1 74 ? 12.602 6.762 -11.055 1 43.25 74 ARG B C 1
ATOM 1681 O O . ARG B 1 74 ? 11.562 7.176 -11.578 1 43.25 74 ARG B O 1
ATOM 1688 N N . VAL B 1 75 ? 12.547 5.348 -10.828 1 34.38 75 VAL B N 1
ATOM 1689 C CA . VAL B 1 75 ? 11.547 4.566 -11.555 1 34.38 75 VAL B CA 1
ATOM 1690 C C . VAL B 1 75 ? 10.367 4.258 -10.633 1 34.38 75 VAL B C 1
ATOM 1692 O O . VAL B 1 75 ? 10.555 3.746 -9.523 1 34.38 75 VAL B O 1
ATOM 1695 N N . SER B 1 76 ? 9.289 4.855 -10.539 1 42.22 76 SER B N 1
ATOM 1696 C CA . SER B 1 76 ? 8.031 4.551 -9.875 1 42.22 76 SER B CA 1
ATOM 1697 C C . SER B 1 76 ? 7.418 3.26 -10.406 1 42.22 76 SER B C 1
ATOM 1699 O O . SER B 1 76 ? 7.582 2.93 -11.586 1 42.22 76 SER B O 1
ATOM 1701 N N . PRO B 1 77 ? 7.09 2.336 -9.602 1 45.16 77 PRO B N 1
ATOM 1702 C CA . PRO B 1 77 ? 6.367 1.216 -10.203 1 45.16 77 PRO B CA 1
ATOM 1703 C C . PRO B 1 77 ? 5.234 1.673 -11.125 1 45.16 77 PRO B C 1
ATOM 1705 O O . PRO B 1 77 ? 4.566 2.67 -10.844 1 45.16 77 PRO B O 1
ATOM 1708 N N . ALA B 1 78 ? 5.375 1.443 -12.43 1 43.28 78 ALA B N 1
ATOM 1709 C CA . ALA B 1 78 ? 4.453 1.813 -13.5 1 43.28 78 ALA B CA 1
ATOM 1710 C C . ALA B 1 78 ? 3.029 1.379 -13.164 1 43.28 78 ALA B C 1
ATOM 1712 O O . ALA B 1 78 ? 2.812 0.289 -12.633 1 43.28 78 ALA B O 1
ATOM 1713 N N . PRO B 1 79 ? 2.186 2.4 -13.055 1 42.03 79 PRO B N 1
ATOM 1714 C CA . PRO B 1 79 ? 0.783 1.998 -12.93 1 42.03 79 PRO B CA 1
ATOM 1715 C C . PRO B 1 79 ? 0.38 0.938 -13.953 1 42.03 79 PRO B C 1
ATOM 1717 O O . PRO B 1 79 ? 0.946 0.885 -15.047 1 42.03 79 PRO B O 1
ATOM 1720 N N . CYS B 1 80 ? -0.07 -0.174 -13.602 1 37.53 80 CYS B N 1
ATOM 1721 C CA . CYS B 1 80 ? -0.533 -1.208 -14.516 1 37.53 80 CYS B CA 1
ATOM 1722 C C . CYS B 1 80 ? -1.47 -0.624 -15.57 1 37.53 80 CYS B C 1
ATOM 1724 O O . CYS B 1 80 ? -2.551 -0.133 -15.242 1 37.53 80 CYS B O 1
ATOM 1726 N N . SER B 1 81 ? -1.047 -0.014 -16.672 1 33.22 81 SER B N 1
ATOM 1727 C CA . SER B 1 81 ? -1.91 0.269 -17.812 1 33.22 81 SER B CA 1
ATOM 1728 C C . SER B 1 81 ? -2.641 -0.986 -18.281 1 33.22 81 SER B C 1
ATOM 1730 O O . SER B 1 81 ? -2.057 -2.07 -18.312 1 33.22 81 SER B O 1
ATOM 1732 N N . ARG B 1 82 ? -3.961 -0.988 -18.141 1 36.56 82 ARG B N 1
ATOM 1733 C CA . ARG B 1 82 ? -4.781 -2.043 -18.734 1 36.56 82 ARG B CA 1
ATOM 1734 C C . ARG B 1 82 ? -4.469 -2.223 -20.219 1 36.56 82 ARG B C 1
ATOM 1736 O O . ARG B 1 82 ? -4.645 -1.296 -21.016 1 36.56 82 ARG B O 1
ATOM 1743 N N . ARG B 1 83 ? 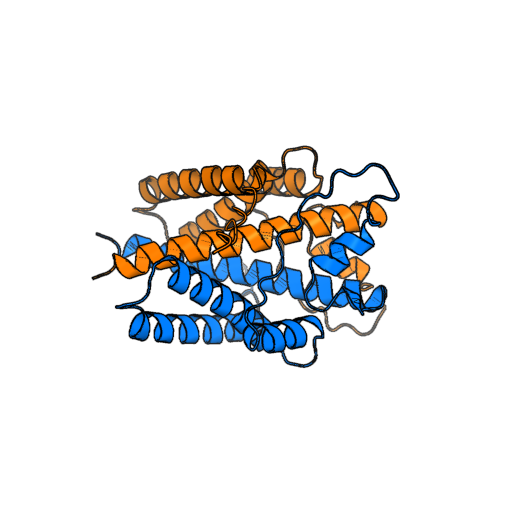-3.469 -2.883 -20.688 1 36.28 83 ARG B N 1
ATOM 1744 C CA . ARG B 1 83 ? -3.48 -3.191 -22.109 1 36.28 83 ARG B CA 1
ATOM 1745 C C . ARG B 1 83 ? -4.707 -4.02 -22.484 1 36.28 83 ARG B C 1
ATOM 1747 O O . ARG B 1 83 ? -4.957 -5.07 -21.891 1 36.28 83 ARG B O 1
ATOM 1754 N N . THR B 1 84 ? -5.781 -3.518 -23.031 1 32.69 84 THR B N 1
ATOM 1755 C CA . THR B 1 84 ? -7 -4.047 -23.641 1 32.69 84 THR B CA 1
ATOM 1756 C C . THR B 1 84 ? -6.664 -5.109 -24.672 1 32.69 84 THR B C 1
ATOM 1758 O O . THR B 1 84 ? -7.547 -5.57 -25.406 1 32.69 84 THR B O 1
ATOM 1761 N N . ASP B 1 85 ? -5.449 -5.273 -25.297 1 34.78 85 ASP B N 1
ATOM 1762 C CA . ASP B 1 85 ? -5.469 -6.051 -26.531 1 34.78 85 ASP B CA 1
ATOM 1763 C C . ASP B 1 85 ? -5.836 -7.508 -26.25 1 34.78 85 ASP B C 1
ATOM 1765 O O . ASP B 1 85 ? -5.516 -8.047 -25.188 1 34.78 85 ASP B O 1
ATOM 1769 N N . GLY B 1 86 ? -6.707 -8.312 -27 1 33.88 86 GLY B N 1
ATOM 1770 C CA . GLY B 1 86 ? -7.32 -9.625 -27.172 1 33.88 86 GLY B CA 1
ATOM 1771 C C . GLY B 1 86 ? -6.367 -10.773 -26.891 1 33.88 86 GLY B C 1
ATOM 1772 O O . GLY B 1 86 ? -6.746 -11.938 -27 1 33.88 86 GLY B O 1
ATOM 1773 N N . LYS B 1 87 ? -5.098 -10.75 -27.469 1 38.38 87 LYS B N 1
ATOM 1774 C CA . LYS B 1 87 ? -4.305 -11.977 -27.516 1 38.38 87 LYS B CA 1
ATOM 1775 C C . LYS B 1 87 ? -4.027 -12.492 -26.094 1 38.38 87 LYS B C 1
ATOM 1777 O O . LYS B 1 87 ? -4.273 -11.789 -25.125 1 38.38 87 LYS B O 1
ATOM 1782 N N . ARG B 1 88 ? -2.957 -13.344 -25.797 1 39.78 88 ARG B N 1
ATOM 1783 C CA . ARG B 1 88 ? -2.664 -14.039 -24.547 1 39.78 88 ARG B CA 1
ATOM 1784 C C . ARG B 1 88 ? -2.566 -13.055 -23.391 1 39.78 88 ARG B C 1
ATOM 1786 O O . ARG B 1 88 ? -1.698 -12.18 -23.375 1 39.78 88 ARG B O 1
ATOM 1793 N N . GLU B 1 89 ? -3.697 -12.344 -22.781 1 45.56 89 GLU B N 1
ATOM 1794 C CA . GLU B 1 89 ? -3.814 -11.531 -21.578 1 45.56 89 GLU B CA 1
ATOM 1795 C C . GLU B 1 89 ? -2.621 -11.75 -20.656 1 45.56 89 GLU B C 1
ATOM 1797 O O . GLU B 1 89 ? -2.25 -12.883 -20.359 1 45.56 89 GLU B O 1
ATOM 1802 N N . PRO B 1 90 ? -1.51 -10.961 -20.828 1 51.84 90 PRO B N 1
ATOM 1803 C CA . PRO B 1 90 ? -0.429 -11.305 -19.891 1 51.84 90 PRO B CA 1
ATOM 1804 C C . PRO B 1 90 ? -0.917 -12.117 -18.688 1 51.84 90 PRO B C 1
ATOM 1806 O O . PRO B 1 90 ? -1.979 -11.82 -18.141 1 51.84 90 PRO B O 1
ATOM 1809 N N . GLY B 1 91 ? -0.638 -13.547 -18.703 1 66.12 91 GLY B N 1
ATOM 1810 C CA . GLY B 1 91 ? -1.085 -14.414 -17.625 1 66.12 91 GLY B CA 1
ATOM 1811 C C . GLY B 1 91 ? -1.037 -13.75 -16.266 1 66.12 91 GLY B C 1
ATOM 1812 O O . GLY B 1 91 ? -0.425 -12.688 -16.109 1 66.12 91 GLY B O 1
ATOM 1813 N N . THR B 1 92 ? -2.023 -13.93 -15.5 1 78.44 92 THR B N 1
ATOM 1814 C CA . THR B 1 92 ? -2.166 -13.453 -14.133 1 78.44 92 THR B CA 1
ATOM 1815 C C . THR B 1 92 ? -0.802 -13.336 -13.453 1 78.44 92 THR B C 1
ATOM 1817 O O . THR B 1 92 ? -0.532 -12.359 -12.758 1 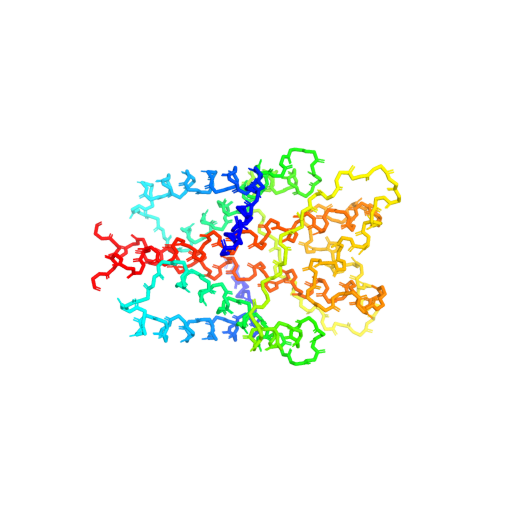78.44 92 THR B O 1
ATOM 1820 N N . THR B 1 93 ? 0.134 -14.133 -13.867 1 86.62 93 THR B N 1
ATOM 1821 C CA . THR B 1 93 ? 1.481 -14.125 -13.312 1 86.62 93 THR B CA 1
ATOM 1822 C C . THR B 1 93 ? 2.297 -12.969 -13.891 1 86.62 93 THR B C 1
ATOM 1824 O O . THR B 1 93 ? 3.098 -12.359 -13.18 1 86.62 93 THR B O 1
ATOM 1827 N N . ASP B 1 94 ? 1.99 -12.695 -15.148 1 88.94 94 ASP B N 1
ATOM 1828 C CA . ASP B 1 94 ? 2.742 -11.633 -15.797 1 88.94 94 ASP B CA 1
ATOM 1829 C C . ASP B 1 94 ? 2.391 -10.266 -15.203 1 88.94 94 ASP B C 1
ATOM 1831 O O . ASP B 1 94 ? 3.258 -9.406 -15.062 1 88.94 94 ASP B O 1
ATOM 1835 N N . GLU B 1 95 ? 1.192 -10.055 -14.891 1 90.62 95 GLU B N 1
ATOM 1836 C CA . GLU B 1 95 ? 0.798 -8.805 -14.25 1 90.62 95 GLU B CA 1
ATOM 1837 C C . GLU B 1 95 ? 1.448 -8.656 -12.883 1 90.62 95 GLU B C 1
ATOM 1839 O O . GLU B 1 95 ? 1.907 -7.574 -12.516 1 90.62 95 GLU B O 1
ATOM 1844 N N . LEU B 1 96 ? 1.519 -9.766 -12.211 1 93 96 LEU B N 1
ATOM 1845 C CA . LEU B 1 96 ? 2.174 -9.742 -10.906 1 93 96 LEU B CA 1
ATOM 1846 C C . LEU B 1 96 ? 3.654 -9.406 -11.047 1 93 96 LEU B C 1
ATOM 1848 O O . LEU B 1 96 ? 4.199 -8.641 -10.258 1 93 96 LEU B O 1
ATOM 1852 N N . ARG B 1 97 ? 4.266 -9.945 -12.086 1 93.19 97 ARG B N 1
ATOM 1853 C CA . ARG B 1 97 ? 5.676 -9.688 -12.359 1 93.19 97 ARG B CA 1
ATOM 1854 C C . ARG B 1 97 ? 5.91 -8.203 -12.633 1 93.19 97 ARG B C 1
ATOM 1856 O O . ARG B 1 97 ? 6.945 -7.652 -12.25 1 93.19 97 ARG B O 1
ATOM 1863 N N . ARG B 1 98 ? 4.988 -7.555 -13.164 1 92.81 98 ARG B N 1
ATOM 1864 C CA . ARG B 1 98 ? 5.113 -6.145 -13.523 1 92.81 98 ARG B CA 1
ATOM 1865 C C . ARG B 1 98 ? 4.902 -5.25 -12.305 1 92.81 98 ARG B C 1
ATOM 1867 O O . ARG B 1 98 ? 5.512 -4.18 -12.203 1 92.81 98 ARG B O 1
ATOM 1874 N N . LEU B 1 99 ? 4.121 -5.719 -11.438 1 93.38 99 LEU B N 1
ATOM 1875 C CA . LEU B 1 99 ? 3.727 -4.887 -10.305 1 93.38 99 LEU B CA 1
ATOM 1876 C C . LEU B 1 99 ? 4.762 -4.961 -9.188 1 93.38 99 LEU B C 1
ATOM 1878 O O . LEU B 1 99 ? 4.922 -4.012 -8.422 1 93.38 99 LEU B O 1
ATOM 1882 N N . VAL B 1 100 ? 5.434 -6.086 -9.039 1 95.5 100 VAL B N 1
ATOM 1883 C CA . VAL B 1 100 ? 6.434 -6.273 -7.988 1 95.5 100 VAL B CA 1
ATOM 1884 C C . VAL B 1 100 ? 7.805 -5.832 -8.5 1 95.5 100 VAL B C 1
ATOM 1886 O O . VAL B 1 100 ? 8.305 -6.363 -9.492 1 95.5 100 VAL B O 1
ATOM 1889 N N . PRO B 1 101 ? 8.422 -4.918 -7.852 1 94.56 101 PRO B N 1
ATOM 1890 C CA . PRO B 1 101 ? 9.742 -4.477 -8.312 1 94.56 101 PRO B CA 1
ATOM 1891 C C . PRO B 1 101 ? 10.734 -5.625 -8.445 1 94.56 101 PRO B C 1
ATOM 1893 O O . PRO B 1 101 ? 10.938 -6.387 -7.492 1 94.56 101 PRO B O 1
ATOM 1896 N N . GLY B 1 102 ? 11.359 -5.707 -9.641 1 94.38 102 GLY B N 1
ATOM 1897 C CA . GLY B 1 102 ? 12.297 -6.789 -9.898 1 94.38 102 GLY B CA 1
ATOM 1898 C C . GLY B 1 102 ? 11.617 -8.102 -10.242 1 94.38 102 GLY B C 1
ATOM 1899 O O . GLY B 1 102 ? 12.281 -9.133 -10.398 1 94.38 102 GLY B O 1
ATOM 1900 N N . GLY B 1 103 ? 10.289 -8.094 -10.344 1 94.5 103 GLY B N 1
ATOM 1901 C CA . GLY B 1 103 ? 9.5 -9.305 -10.492 1 94.5 103 GLY B CA 1
ATOM 1902 C C . GLY B 1 103 ? 9.664 -9.969 -11.852 1 94.5 103 GLY B C 1
ATOM 1903 O O . GLY B 1 103 ? 9.438 -11.172 -11.992 1 94.5 103 GLY B O 1
ATOM 1904 N N . GLU B 1 104 ? 10.102 -9.266 -12.867 1 92.5 104 GLU B N 1
ATOM 1905 C CA . GLU B 1 104 ? 10.188 -9.766 -14.234 1 92.5 104 GLU B CA 1
ATOM 1906 C C . GLU B 1 104 ? 11.203 -10.898 -14.344 1 92.5 104 GLU B C 1
ATOM 1908 O O . GLU B 1 104 ? 11.016 -11.828 -15.141 1 92.5 104 GLU B O 1
ATOM 1913 N N . ALA B 1 105 ? 12.18 -10.906 -13.523 1 90.88 105 ALA B N 1
ATOM 1914 C CA . ALA B 1 105 ? 13.273 -11.859 -13.656 1 90.88 105 ALA B CA 1
ATOM 1915 C C . ALA B 1 105 ? 13.148 -12.992 -12.648 1 90.88 105 ALA B C 1
ATOM 1917 O O . ALA B 1 105 ? 13.938 -13.93 -12.648 1 90.88 105 ALA B O 1
ATOM 1918 N N . MET B 1 106 ? 12.078 -12.977 -11.82 1 92.38 106 MET B N 1
ATOM 1919 C CA . MET B 1 106 ? 11.961 -13.93 -10.719 1 92.38 106 MET B CA 1
ATOM 1920 C C . MET B 1 106 ? 11.312 -15.227 -11.188 1 92.38 106 MET B C 1
ATOM 1922 O O . MET B 1 106 ? 10.453 -15.211 -12.07 1 92.38 106 MET B O 1
ATOM 1926 N N . ASP B 1 107 ? 11.828 -16.328 -10.578 1 92.44 107 ASP B N 1
ATOM 1927 C CA . ASP B 1 107 ? 11.047 -17.547 -10.766 1 92.44 107 ASP B CA 1
ATOM 1928 C C . ASP B 1 107 ? 9.75 -17.484 -9.977 1 92.44 107 ASP B C 1
ATOM 1930 O O . ASP B 1 107 ? 9.578 -16.625 -9.109 1 92.44 107 ASP B O 1
ATOM 1934 N N . PHE B 1 108 ? 8.93 -18.422 -10.266 1 88.62 108 PHE B N 1
ATOM 1935 C CA . PHE B 1 108 ? 7.555 -18.344 -9.789 1 88.62 108 PHE B CA 1
ATOM 1936 C C . PHE B 1 108 ? 7.504 -18.406 -8.273 1 88.62 108 PHE B C 1
ATOM 1938 O O . PHE B 1 108 ? 6.805 -17.625 -7.629 1 88.62 108 PHE B O 1
ATOM 1945 N N . CYS B 1 109 ? 8.164 -19.391 -7.625 1 89.31 109 CYS B N 1
ATOM 1946 C CA . CYS B 1 109 ? 8.172 -19.531 -6.172 1 89.31 109 CYS B CA 1
ATOM 1947 C C . CYS B 1 109 ? 8.742 -18.281 -5.508 1 89.31 109 CYS B C 1
ATOM 1949 O O . CYS B 1 109 ? 8.18 -17.781 -4.535 1 89.31 109 CYS B O 1
ATOM 1951 N N . THR B 1 110 ? 9.797 -17.812 -6.078 1 93.56 110 THR B N 1
ATOM 1952 C CA . THR B 1 110 ? 10.414 -16.594 -5.566 1 93.56 110 THR B CA 1
ATOM 1953 C C . THR B 1 110 ? 9.477 -15.398 -5.715 1 93.56 110 THR B C 1
ATOM 1955 O O . THR B 1 110 ? 9.359 -14.578 -4.805 1 93.56 110 THR B O 1
ATOM 1958 N N . LEU B 1 111 ? 8.844 -15.297 -6.832 1 94.25 111 LEU B N 1
ATOM 1959 C CA . LEU B 1 111 ? 7.902 -14.203 -7.074 1 94.25 111 LEU B CA 1
ATOM 1960 C C . LEU B 1 111 ? 6.812 -14.18 -6.004 1 94.25 111 LEU B C 1
ATOM 1962 O O . LEU B 1 111 ? 6.48 -13.117 -5.477 1 94.25 111 LEU B O 1
ATOM 1966 N N . LEU B 1 112 ? 6.34 -15.344 -5.621 1 94.25 112 LEU B N 1
ATOM 1967 C CA . LEU B 1 112 ? 5.273 -15.414 -4.625 1 94.25 112 LEU B CA 1
ATOM 1968 C C . LEU B 1 112 ? 5.781 -14.977 -3.256 1 94.25 112 LEU B C 1
ATOM 1970 O O . LEU B 1 112 ? 5.094 -14.25 -2.537 1 94.25 112 LEU B O 1
ATOM 1974 N N . GLU B 1 113 ? 6.973 -15.367 -2.949 1 94.25 113 GLU B N 1
ATOM 1975 C CA . GLU B 1 113 ? 7.578 -15.008 -1.671 1 94.25 113 GLU B CA 1
ATOM 1976 C C . GLU B 1 113 ? 7.828 -13.5 -1.589 1 94.25 113 GLU B C 1
ATOM 1978 O O . GLU B 1 113 ? 7.527 -12.875 -0.573 1 94.25 113 GLU B O 1
ATOM 1983 N N . GLU B 1 114 ? 8.367 -13.008 -2.691 1 95.62 114 GLU B N 1
ATOM 1984 C CA . GLU B 1 114 ? 8.648 -11.578 -2.75 1 95.62 114 GLU B CA 1
ATOM 1985 C C . GLU B 1 114 ? 7.352 -10.766 -2.727 1 95.62 114 GLU B C 1
ATOM 1987 O O . GLU B 1 114 ? 7.293 -9.703 -2.1 1 95.62 114 GLU B O 1
ATOM 1992 N N . THR B 1 115 ? 6.387 -11.242 -3.391 1 95.75 115 THR B N 1
ATOM 1993 C CA . THR B 1 115 ? 5.094 -10.578 -3.443 1 95.75 115 THR B CA 1
ATOM 1994 C C . THR B 1 115 ? 4.473 -10.484 -2.051 1 95.75 115 THR B C 1
ATOM 1996 O O . THR B 1 115 ? 3.959 -9.438 -1.66 1 95.75 115 THR B O 1
ATOM 1999 N N . ALA B 1 116 ? 4.531 -11.547 -1.291 1 95.19 116 ALA B N 1
ATOM 2000 C CA . ALA B 1 116 ? 3.986 -11.555 0.063 1 95.19 116 ALA B CA 1
ATOM 2001 C C . ALA B 1 116 ? 4.68 -10.516 0.938 1 95.19 116 ALA B C 1
ATOM 2003 O O . ALA B 1 116 ? 4.02 -9.758 1.662 1 95.19 116 ALA B O 1
ATOM 2004 N N . ASP B 1 117 ? 5.957 -10.484 0.869 1 95.19 117 ASP B N 1
ATOM 2005 C CA . ASP B 1 117 ? 6.703 -9.508 1.659 1 95.19 117 ASP B CA 1
ATOM 2006 C C . ASP B 1 117 ? 6.363 -8.078 1.232 1 95.19 117 ASP B C 1
ATOM 2008 O O . ASP B 1 117 ? 6.18 -7.199 2.078 1 95.19 117 ASP B O 1
ATOM 2012 N N . PHE B 1 118 ? 6.309 -7.883 -0.076 1 96.06 118 PHE B N 1
ATOM 2013 C CA . PHE B 1 118 ? 6.016 -6.57 -0.635 1 96.06 118 PHE B CA 1
ATOM 2014 C C . PHE B 1 118 ? 4.645 -6.078 -0.181 1 96.06 118 PHE B C 1
ATOM 2016 O O . PHE B 1 118 ? 4.488 -4.914 0.193 1 96.06 118 PHE B O 1
ATOM 2023 N N . ILE B 1 119 ? 3.693 -6.922 -0.188 1 96.56 119 ILE B N 1
ATOM 2024 C CA . ILE B 1 119 ? 2.348 -6.578 0.253 1 96.56 119 ILE B CA 1
ATOM 2025 C C . ILE B 1 119 ? 2.371 -6.191 1.73 1 96.56 119 ILE B C 1
ATOM 2027 O O . ILE B 1 119 ? 1.762 -5.199 2.131 1 96.56 119 ILE B O 1
ATOM 2031 N N . ASP B 1 120 ? 3.033 -6.98 2.527 1 95.06 120 ASP B N 1
ATOM 2032 C CA . ASP B 1 120 ? 3.131 -6.688 3.953 1 95.06 120 ASP B CA 1
ATOM 2033 C C . ASP B 1 120 ? 3.707 -5.297 4.191 1 95.06 120 ASP B C 1
ATOM 2035 O O . ASP B 1 120 ? 3.213 -4.551 5.039 1 95.06 120 ASP B O 1
ATOM 2039 N N . ARG B 1 121 ? 4.699 -4.965 3.447 1 96.44 121 ARG B N 1
ATOM 2040 C CA . ARG B 1 121 ? 5.336 -3.66 3.604 1 96.44 121 ARG B CA 1
ATOM 2041 C C . ARG B 1 121 ? 4.426 -2.543 3.105 1 96.44 121 ARG B C 1
ATOM 2043 O O . ARG B 1 121 ? 4.375 -1.465 3.701 1 96.44 121 ARG B O 1
ATOM 2050 N N . LEU B 1 122 ? 3.734 -2.777 1.984 1 96.44 122 LEU B N 1
ATOM 2051 C CA . LEU B 1 122 ? 2.779 -1.8 1.478 1 96.44 122 LEU B CA 1
ATOM 2052 C C . LEU B 1 122 ? 1.681 -1.533 2.502 1 96.44 122 LEU B C 1
ATOM 2054 O O . LEU B 1 122 ? 1.336 -0.378 2.764 1 96.44 122 LEU B O 1
ATOM 2058 N N . SER B 1 123 ? 1.199 -2.598 3.111 1 95.25 123 SER B N 1
ATOM 2059 C CA . SER B 1 123 ? 0.143 -2.479 4.113 1 95.25 123 SER B CA 1
ATOM 2060 C C . SER B 1 123 ? 0.631 -1.725 5.344 1 95.25 123 SER B C 1
ATOM 2062 O O . SER B 1 123 ? -0.089 -0.887 5.891 1 95.25 123 SER B O 1
ATOM 2064 N N . THR B 1 124 ? 1.807 -2.096 5.762 1 95.94 124 THR B N 1
ATOM 2065 C CA . THR B 1 124 ? 2.4 -1.393 6.895 1 95.94 124 THR B CA 1
ATOM 2066 C C . THR B 1 124 ? 2.564 0.092 6.582 1 95.94 124 THR B C 1
ATOM 2068 O O . THR B 1 124 ? 2.367 0.94 7.457 1 95.94 124 THR B O 1
ATOM 2071 N N . GLN B 1 125 ? 2.947 0.367 5.332 1 95.38 125 GLN B N 1
ATOM 2072 C CA . GLN B 1 125 ? 3.143 1.755 4.93 1 95.38 125 GLN B CA 1
ATOM 2073 C C . GLN B 1 125 ? 1.832 2.535 4.984 1 95.38 125 GLN B C 1
ATOM 2075 O O . GLN B 1 125 ? 1.811 3.691 5.406 1 95.38 125 GLN B O 1
ATOM 2080 N N . VAL B 1 126 ? 0.754 1.979 4.559 1 94.81 126 VAL B N 1
ATOM 2081 C CA . VAL B 1 126 ? -0.563 2.605 4.609 1 94.81 126 VAL B CA 1
ATOM 2082 C C . VAL B 1 126 ? -0.939 2.898 6.062 1 94.81 126 VAL B C 1
ATOM 2084 O O . VAL B 1 126 ? -1.457 3.975 6.371 1 94.81 126 VAL B O 1
ATOM 2087 N N . ARG B 1 127 ? -0.609 1.944 6.949 1 93.44 127 ARG B N 1
ATOM 2088 C CA . ARG B 1 127 ? -0.871 2.146 8.367 1 93.44 127 ARG B CA 1
ATOM 2089 C C . ARG B 1 127 ? -0.054 3.312 8.914 1 93.44 127 ARG B C 1
ATOM 2091 O O . ARG B 1 127 ? -0.584 4.172 9.625 1 93.44 127 ARG B O 1
ATOM 2098 N N . LEU B 1 128 ? 1.151 3.312 8.594 1 94.31 128 LEU B N 1
ATOM 2099 C CA . LEU B 1 128 ? 2.047 4.363 9.062 1 94.31 128 LEU B CA 1
ATOM 2100 C C . LEU B 1 128 ? 1.575 5.73 8.586 1 94.31 128 LEU B C 1
ATOM 2102 O O . LEU B 1 128 ? 1.518 6.684 9.367 1 94.31 128 LEU B O 1
ATOM 2106 N N . MET B 1 129 ? 1.229 5.84 7.348 1 93.81 129 MET B N 1
ATOM 2107 C CA . MET B 1 129 ? 0.799 7.109 6.766 1 93.81 129 MET B CA 1
ATOM 2108 C C . MET B 1 129 ? -0.542 7.547 7.348 1 93.81 129 MET B C 1
ATOM 2110 O O . MET B 1 129 ? -0.806 8.742 7.48 1 93.81 129 MET B O 1
ATOM 2114 N N . GLY B 1 130 ? -1.365 6.539 7.656 1 90.94 130 GLY B N 1
ATOM 2115 C CA . GLY B 1 130 ? -2.596 6.848 8.367 1 90.94 130 GLY B CA 1
ATOM 2116 C C . GLY B 1 130 ? -2.357 7.484 9.727 1 90.94 130 GLY B C 1
ATOM 2117 O O . GLY B 1 130 ? -3.023 8.461 10.086 1 90.94 130 GLY B O 1
ATOM 2118 N N . ASP B 1 131 ? -1.463 6.898 10.445 1 90.5 131 ASP B N 1
ATOM 2119 C CA . ASP B 1 131 ? -1.121 7.43 11.766 1 90.5 131 ASP B CA 1
ATOM 2120 C C . ASP B 1 131 ? -0.583 8.852 11.656 1 90.5 131 ASP B C 1
ATOM 2122 O O . ASP B 1 131 ? -0.928 9.719 12.469 1 90.5 131 ASP B O 1
ATOM 2126 N N . ILE B 1 132 ? 0.206 9.117 10.656 1 89.38 132 ILE B N 1
ATOM 2127 C CA . ILE B 1 132 ? 0.802 10.43 10.453 1 89.38 132 ILE B CA 1
ATOM 2128 C C . ILE B 1 132 ? -0.281 11.43 10.055 1 89.38 132 ILE B C 1
ATOM 2130 O O . ILE B 1 132 ? -0.317 12.555 10.562 1 89.38 132 ILE B O 1
ATOM 2134 N N . ALA B 1 133 ? -1.068 11.031 9.141 1 87.56 133 ALA B N 1
ATOM 2135 C CA . ALA B 1 133 ? -2.152 11.906 8.695 1 87.56 133 ALA B CA 1
ATOM 2136 C C . ALA B 1 133 ? -3.043 12.312 9.867 1 87.56 133 ALA B C 1
ATOM 2138 O O . ALA B 1 133 ? -3.469 13.461 9.961 1 87.56 133 ALA B O 1
ATOM 2139 N N . ASP B 1 134 ? -3.344 11.344 10.727 1 85.12 134 ASP B N 1
ATOM 2140 C CA . ASP B 1 134 ? -4.164 11.648 11.898 1 85.12 134 ASP B CA 1
ATOM 2141 C C . ASP B 1 134 ? -3.498 12.695 12.781 1 85.12 134 ASP B C 1
ATOM 2143 O O . ASP B 1 134 ? -4.164 13.609 13.273 1 85.12 134 ASP B O 1
ATOM 2147 N N . HIS B 1 135 ? -2.273 12.547 12.961 1 83.12 135 HIS B N 1
ATOM 2148 C CA . HIS B 1 135 ? -1.524 13.484 13.781 1 83.12 135 HIS B CA 1
ATOM 2149 C C . HIS B 1 135 ? -1.521 14.875 13.156 1 83.12 135 HIS B C 1
ATOM 2151 O O . HIS B 1 135 ? -1.671 15.883 13.859 1 83.12 135 HIS B O 1
ATOM 2157 N N . LEU B 1 136 ? -1.399 14.914 11.875 1 81.38 136 LEU B N 1
ATOM 2158 C CA . LEU B 1 136 ? -1.319 16.188 11.188 1 81.38 136 LEU B CA 1
ATOM 2159 C C . LEU B 1 136 ? -2.684 16.875 11.141 1 81.38 136 LEU B C 1
ATOM 2161 O O . LEU B 1 136 ? -2.77 18.109 11.227 1 81.38 136 LEU B O 1
ATOM 2165 N N . THR B 1 137 ? -3.662 16.156 11 1 77.62 137 THR B N 1
ATOM 2166 C CA . THR B 1 137 ? -5.008 16.719 10.945 1 77.62 137 THR B CA 1
ATOM 2167 C C . THR B 1 137 ? -5.414 17.281 12.305 1 77.62 137 THR B C 1
ATOM 2169 O O . THR B 1 137 ? -6.168 18.25 12.383 1 77.62 137 THR B O 1
ATOM 2172 N N . LYS B 1 138 ? -4.984 16.734 13.344 1 75.5 138 LYS B N 1
ATOM 2173 C CA . LYS B 1 138 ? -5.281 17.219 14.688 1 75.5 138 LYS B CA 1
ATOM 2174 C C . LYS B 1 138 ? -4.527 18.516 14.984 1 75.5 138 LYS B C 1
ATOM 2176 O O . LYS B 1 138 ? -5.008 19.359 15.742 1 75.5 138 LYS B O 1
ATOM 2181 N N . ARG B 1 139 ? -3.467 18.688 14.336 1 71.44 139 ARG B N 1
ATOM 2182 C CA . ARG B 1 139 ? -2.645 19.859 14.594 1 71.44 139 ARG B CA 1
ATOM 2183 C C . ARG B 1 139 ? -3.002 21 13.656 1 71.44 139 ARG B C 1
ATOM 2185 O O . ARG B 1 139 ? -2.6 22.141 13.875 1 71.44 139 ARG B O 1
ATOM 2192 N N . SER B 1 140 ? -3.707 20.562 12.562 1 63.66 140 SER B N 1
ATOM 2193 C CA . SER B 1 140 ? -4.094 21.625 11.633 1 63.66 140 SER B CA 1
ATOM 2194 C C . SER B 1 140 ? -5.258 22.438 12.188 1 63.66 140 SER B C 1
ATOM 2196 O O . SER B 1 140 ? -6.172 21.891 12.797 1 63.66 140 SER B O 1
ATOM 2198 N N . PRO B 1 141 ? -5.121 23.859 12.391 1 55.69 141 PRO B N 1
ATOM 2199 C CA . PRO B 1 141 ? -6.129 24.781 12.945 1 55.69 141 PRO B CA 1
ATOM 2200 C C . PRO B 1 141 ? -7.465 24.688 12.219 1 55.69 141 PRO B C 1
ATOM 2202 O O . PRO B 1 141 ? -7.508 24.328 11.039 1 55.69 141 PRO B O 1
#

Solvent-accessible surface area (backbone atoms only — not comparable to full-atom values): 15770 Å² total; per-residue (Å²): 134,79,76,76,74,74,76,71,76,74,77,54,63,46,56,57,45,20,49,51,44,30,53,54,45,49,56,54,45,63,72,62,43,83,77,55,54,69,68,57,49,30,51,48,44,41,48,32,50,53,48,12,38,21,60,34,66,31,77,84,35,64,38,26,43,38,45,51,54,24,66,74,33,93,64,65,79,61,74,82,72,81,75,79,70,86,61,88,60,70,52,46,63,50,53,36,20,61,62,36,50,62,26,76,80,45,54,70,69,54,37,39,43,49,46,37,53,50,49,54,41,50,53,50,47,44,46,53,50,25,46,49,46,51,55,50,58,71,66,44,131,134,79,76,78,73,74,75,71,76,74,78,53,65,46,56,55,44,21,51,52,44,30,53,54,44,49,55,52,44,64,73,63,44,83,76,54,54,68,69,56,49,30,51,49,42,39,48,34,50,54,48,14,39,22,62,35,66,31,78,85,36,64,38,26,42,38,45,52,53,24,66,73,33,93,64,66,78,63,75,82,71,81,76,80,69,86,62,88,58,69,51,46,63,50,51,36,23,63,65,37,51,62,24,75,80,46,54,71,69,55,39,37,43,48,44,36,53,50,49,54,40,49,52,50,47,46,47,52,51,25,45,50,46,52,54,50,58,72,68,45,129

Radius of gyration: 19.17 Å; Cα contacts (8 Å, |Δi|>4): 292; chains: 2; bounding box: 37×54×70 Å

InterPro domains:
  IPR044660 Transcription factor IBH1-like [PTHR33124] (16-136)

pLDDT: mean 78.45, std 22.47, range [26.02, 97.12]

Foldseek 3Di:
DPPPPPPPPPPPVLLVQLLVQLVVQVVVCVVVVPPPDPVVSVLSSVLSLLQSLLVSVDPVQQLSVLSVVCSVPSDDLDDPDPPPDPPPRCPPQNSLLSRRRNSVPDDDVSSVVNSVSVVVSVVSSVVSVVVVVVVVVVVPD/DPPPPPPPPPPPVLLVQLLVQLVVQVVVCVVVVPPPDPVVSVLSSVLSLLQSLLVSVDPVQQLSVLSVVCSVPSDDLDDPDPPPDDPPRCPPQNSLLSRRRNSVPDDDVSSVVNSVSVVVSVVSSVVSVVVVVVVVVVPPD

Organism: Vanilla planifolia (NCBI:txid51239)

Sequence (282 aa):
MTEEQKEASNPNPRNAMQAFHFLRALARLRTAASSASLGRRCRAIRRAAYSSMASASGRRRIWSRAVLRRGARRVSPAPCSRRTDGKREPGTTDELRRLVPGGEAMDFCTLLEETADFIDRLSTQVRLMGDIADHLTKRSPMTEEQKEASNPNPRNAMQAFHFLRALARLRTAASSASLGRRCRAIRRAAYSSMASASGRRRIWSRAVLRRGARRVSPAPCSRRTDGKREPGTTDELRRLVPGGEAMDFCTLLEETADFIDRLSTQVRLMGDIADHLTKRSP

Secondary structure (DSSP, 8-state):
------------HHHHHHHHHHHHHHHHHHHHGGG--HHHHHHHHHHHHHHHHHHHH-TTSHHHHHHHHHHTTT-----------SSS---HHHHHHHHSTTGGG--HHHHHHHHHHHHHHHHHHHHHHHHHHHHHHHH--/------------HHHHHHHHHHHHHHHHHHHHGGG--HHHHHHHHHHHHHHHHHHHH-TTSHHHHHHHHHHTTT-----------SSS---HHHHHHHHSTTGGG--HHHHHHHHHHHHHHHHHHHHHHHHHHHHHHHH--